Protein AF-A0A517P4K4-F1 (afdb_monomer_lite)

Sequence (372 aa):
MTAPHPNDDDDDDFPLPDRSADLPDDGEGEDDPFADAPPERNPFDLGEDELPPPPPPADPFGTPDPDAEPTDTYSLGEATVPPKWGVDLNEAPAERPAKRRPRPAAPAAKPVAPVVDDEDEDFGDAPPARTRSGGKAGPAKPKLRDWLEERCKKEAKMYALGAAVLAPVGLAAVGLTWLVLAIIVPADGVIEWLLAAIILAALFWVNKQAGDARTIRVHVEPGDRNIKPVTVDVPRGSGLTWLMYLTGSRDLPGILQFLGTVTLFGPRLCDLAYQMGRTAQELWTIDVDAIADPVKTLVRADGKVSFAAFFEAHNKLSPQGLVDRLGKIDGVLFLPTSQPPGLCVSNAMKDEFAAWRSKWQERRTAGDRLFD

Secondary structure (DSSP, 8-state):
--PPPPP-------PPP---------------TTTT-PPPPPTT---S--PPPPPPPP-TT----TT---PPP---PPP-PPPP----------PPPP-PPPPPPPPPPPPPPP----TT--SS--------S----PPPPPPHHHHHHHHHHHHHHHHHHHHHHHHHHHHHHHHHHHHHHHHHS---THHHHHHHHHHHHHHHHHHHHHHHTTEEEEEE--SSTTSPPEEEEEES--GGGGGGGTSPPTTS-HHHHHHHHHHHHHHHHHHHHHHHHHHHHHHHT--HHHHHHHHHHHHHSSSPEEHHHHHHHTTTS-HHHHHHHHTTSTTEEEETTSSS-EEEE-HHHHHHHHHHHHHHHHHHHHHHTT--

Foldseek 3Di:
DDDDDDDDDDPPDDDDDDPPDDDDDDDDDDDDPPPPDDDDPDPPCPDPPDDDPDDPPDDPDPDDDPPDDDDDDDPDPDDDDPDDPDDDDDDDDDDDDDDDDDDPDDPDDDPPPQPPPPVDPDPDDDDDDDDDDDDDPAPDDDALLVVLLVQLLVLLVVLLVLLVVLQVVLVVLLVVLLVVQLVPDPDDDPVSSVVSVVVSVVLLVVLVVVQVVQWDWFFDDAPDPPDDTDTATAGNDDDPCLVVLLQFDPPDDPVVSVVNSSNNVSSSSNVSSVVSNVLSVCSNVQPSVLQSVLVVSQLVPPDWDALNSSCVSNVVDDSRVNSVRLSSRHQWDWQRPDVRTTIHGHVVVNVSVVVVNVVVVVCSVVVVVVVD

pLDDT: mean 72.3, std 20.07, range [32.03, 97.5]

Structure (mmCIF, N/CA/C/O backbone):
data_AF-A0A517P4K4-F1
#
_entry.id   AF-A0A517P4K4-F1
#
loop_
_atom_site.group_PDB
_atom_site.id
_atom_site.type_symbol
_atom_site.label_atom_id
_atom_site.label_alt_id
_atom_site.label_comp_id
_atom_site.label_asym_id
_atom_site.label_entity_id
_atom_site.label_seq_id
_atom_site.pdbx_PDB_ins_code
_atom_site.Cartn_x
_atom_site.Cartn_y
_atom_site.Cartn_z
_atom_site.occupancy
_atom_site.B_iso_or_equiv
_atom_site.auth_seq_id
_atom_site.auth_comp_id
_atom_site.auth_asym_id
_atom_site.auth_atom_id
_atom_site.pdbx_PDB_model_num
ATOM 1 N N . MET A 1 1 ? -35.162 39.624 -36.982 1.00 42.84 1 MET A N 1
ATOM 2 C CA . MET A 1 1 ? -35.696 38.957 -35.779 1.00 42.84 1 MET A CA 1
ATOM 3 C C . MET A 1 1 ? -34.498 38.457 -35.004 1.00 42.84 1 MET A C 1
ATOM 5 O O . MET A 1 1 ? -33.977 37.393 -35.302 1.00 42.84 1 MET A O 1
ATOM 9 N N . THR A 1 2 ? -34.016 39.305 -34.106 1.00 38.66 2 THR A N 1
ATOM 10 C CA . THR A 1 2 ? -32.826 39.093 -33.282 1.00 38.66 2 THR A CA 1
ATOM 11 C C . THR A 1 2 ? -33.214 39.670 -31.929 1.00 38.66 2 THR A C 1
ATOM 13 O O . THR A 1 2 ? -33.610 40.833 -31.866 1.00 38.66 2 THR A O 1
ATOM 16 N N . ALA A 1 3 ? -33.264 38.823 -30.904 1.00 45.97 3 ALA A N 1
ATOM 17 C CA . ALA A 1 3 ? -33.707 39.207 -29.569 1.00 45.97 3 ALA A CA 1
ATOM 18 C C . ALA A 1 3 ? -32.572 39.923 -28.809 1.00 45.97 3 ALA A C 1
ATOM 20 O O . ALA A 1 3 ? -31.405 39.601 -29.045 1.00 45.97 3 ALA A O 1
ATOM 21 N N . PRO A 1 4 ? -32.897 40.895 -27.938 1.00 54.91 4 PRO A N 1
ATOM 22 C CA . PRO A 1 4 ? -31.914 41.712 -27.239 1.00 54.91 4 PRO A CA 1
ATOM 23 C C . PRO A 1 4 ? -31.327 41.012 -26.006 1.00 54.91 4 PRO A C 1
ATOM 25 O O . PRO A 1 4 ? -32.005 40.259 -25.309 1.00 54.91 4 PRO A O 1
ATOM 28 N N . HIS A 1 5 ? -30.056 41.321 -25.760 1.00 45.25 5 HIS A N 1
ATOM 29 C CA . HIS A 1 5 ? -29.297 41.045 -24.542 1.00 45.25 5 HIS A CA 1
ATOM 30 C C . HIS A 1 5 ? -29.763 41.971 -23.404 1.00 45.25 5 HIS A C 1
ATOM 32 O O . HIS A 1 5 ? -29.850 43.178 -23.642 1.00 45.25 5 HIS A O 1
ATOM 38 N N . PRO A 1 6 ? -29.999 41.463 -22.185 1.00 65.06 6 PRO A N 1
ATOM 39 C CA . PRO A 1 6 ? -30.017 42.287 -20.985 1.00 65.06 6 PRO A CA 1
ATOM 40 C C . PRO A 1 6 ? -28.605 42.370 -20.380 1.00 65.06 6 PRO A C 1
ATOM 42 O O . PRO A 1 6 ? -27.975 41.346 -20.108 1.00 65.06 6 PRO A O 1
ATOM 45 N N . ASN A 1 7 ? -28.124 43.603 -20.227 1.00 54.06 7 ASN A N 1
ATOM 46 C CA . ASN A 1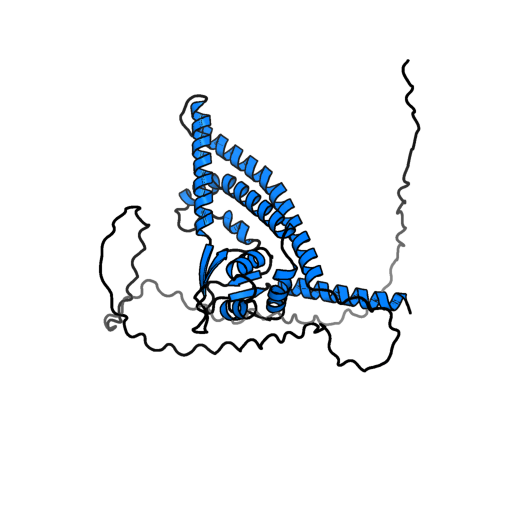 7 ? -27.207 44.000 -19.160 1.00 54.06 7 ASN A CA 1
ATOM 47 C C . ASN A 1 7 ? -28.055 44.281 -17.916 1.00 54.06 7 ASN A C 1
ATOM 49 O O . ASN A 1 7 ? -29.138 44.829 -18.087 1.00 54.06 7 ASN A O 1
ATOM 53 N N . ASP A 1 8 ? -27.540 43.921 -16.746 1.00 53.06 8 ASP A N 1
ATOM 54 C CA . ASP A 1 8 ? -27.708 44.556 -15.426 1.00 53.06 8 ASP A CA 1
ATOM 55 C C . ASP A 1 8 ? -26.673 43.806 -14.550 1.00 53.06 8 ASP A C 1
ATOM 57 O O . ASP A 1 8 ? -26.700 42.576 -14.487 1.00 53.06 8 ASP A O 1
ATOM 61 N N . ASP A 1 9 ? -25.514 44.394 -14.248 1.00 52.06 9 ASP A N 1
ATOM 62 C CA . ASP A 1 9 ? -25.263 45.325 -13.134 1.00 52.06 9 ASP A CA 1
ATOM 63 C C . ASP A 1 9 ? -25.609 44.687 -11.779 1.00 52.06 9 ASP A C 1
ATOM 65 O O . ASP A 1 9 ? -26.710 44.857 -11.276 1.00 52.06 9 ASP A O 1
ATOM 69 N N . ASP A 1 10 ? -24.641 43.969 -11.199 1.00 53.25 10 ASP A N 1
ATOM 70 C CA . ASP A 1 10 ? -24.568 43.702 -9.758 1.00 53.25 10 ASP A CA 1
ATOM 71 C C . ASP A 1 10 ? -23.098 43.839 -9.324 1.00 53.25 10 ASP A C 1
ATOM 73 O O . ASP A 1 10 ? -22.295 42.900 -9.341 1.00 53.25 10 ASP A O 1
ATOM 77 N N . ASP A 1 11 ? -22.754 45.088 -9.009 1.00 47.25 11 ASP A N 1
ATOM 78 C CA . ASP A 1 11 ? -21.581 45.508 -8.252 1.00 47.25 11 ASP A CA 1
ATOM 79 C C . ASP A 1 11 ? -21.771 45.121 -6.773 1.00 47.25 11 ASP A C 1
ATOM 81 O O . ASP A 1 11 ? -22.319 45.890 -5.984 1.00 47.25 11 ASP A O 1
ATOM 85 N N . ASP A 1 12 ? -21.298 43.940 -6.370 1.00 57.00 12 ASP A N 1
ATOM 86 C CA . ASP A 1 12 ? -21.127 43.599 -4.951 1.00 57.00 12 ASP A CA 1
ATOM 87 C C . ASP A 1 12 ? -19.697 43.938 -4.499 1.00 57.00 12 ASP A C 1
ATOM 89 O O . ASP A 1 12 ? -18.810 43.085 -4.368 1.00 57.00 12 ASP A O 1
ATOM 93 N N . ASP A 1 13 ? -19.489 45.232 -4.254 1.00 53.81 13 ASP A N 1
ATOM 94 C CA . ASP A 1 13 ? -18.400 45.770 -3.441 1.00 53.81 13 ASP A CA 1
ATOM 95 C C . ASP A 1 13 ? -18.534 45.237 -2.003 1.00 53.81 13 ASP A C 1
ATOM 97 O O . ASP A 1 13 ? -19.363 45.690 -1.211 1.00 53.81 13 ASP A O 1
ATOM 101 N N . PHE A 1 14 ? -17.693 44.271 -1.634 1.00 54.25 14 PHE A N 1
ATOM 102 C CA . PHE A 1 14 ? -17.507 43.875 -0.238 1.00 54.25 14 PHE A CA 1
ATOM 103 C C . PHE A 1 14 ? -16.564 44.870 0.459 1.00 54.25 14 PHE A C 1
ATOM 105 O O . PHE A 1 14 ? -15.369 44.884 0.149 1.00 54.25 14 PHE A O 1
ATOM 112 N N . PRO A 1 15 ? -17.024 45.660 1.448 1.00 55.59 15 PRO A N 1
ATOM 113 C CA . PRO A 1 15 ? -16.122 46.477 2.245 1.00 55.59 15 PRO A CA 1
ATOM 114 C C . PRO A 1 15 ? -15.264 45.578 3.147 1.00 55.59 15 PRO A C 1
ATOM 116 O O . PRO A 1 15 ? -15.764 44.876 4.030 1.00 55.59 15 PRO A O 1
ATOM 119 N N . LEU A 1 16 ? -13.949 45.613 2.930 1.00 60.69 16 LEU A N 1
ATOM 120 C CA . LEU A 1 16 ? -12.963 45.061 3.856 1.00 60.69 16 LEU A CA 1
ATOM 121 C C . LEU A 1 16 ? -13.011 45.861 5.171 1.00 60.69 16 LEU A C 1
ATOM 123 O O . LEU A 1 16 ? -12.911 47.088 5.126 1.00 60.69 16 LEU A O 1
ATOM 127 N N . PRO A 1 17 ? -13.136 45.215 6.344 1.00 53.12 17 PRO A N 1
ATOM 128 C CA . PRO A 1 17 ? -13.030 45.921 7.610 1.00 53.12 17 PRO A CA 1
ATOM 129 C C . PRO A 1 17 ? -11.587 46.384 7.840 1.00 53.12 17 PRO A C 1
ATOM 131 O O . PRO A 1 17 ? -10.660 45.580 7.968 1.00 53.12 17 PRO A O 1
ATOM 134 N N . ASP A 1 18 ? -11.448 47.703 7.913 1.00 46.91 18 ASP A N 1
ATOM 135 C CA . ASP A 1 18 ? -10.286 48.450 8.375 1.00 46.91 18 ASP A CA 1
ATOM 136 C C . ASP A 1 18 ? -9.924 48.002 9.804 1.00 46.91 18 ASP A C 1
ATOM 138 O O . ASP A 1 18 ? -10.626 48.289 10.775 1.00 46.91 18 ASP A O 1
ATOM 142 N N . ARG A 1 19 ? -8.861 47.200 9.930 1.00 46.66 19 ARG A N 1
ATOM 143 C CA . ARG A 1 19 ? -8.251 46.827 11.214 1.00 46.66 19 ARG A CA 1
ATOM 144 C C . ARG A 1 19 ? -7.061 47.740 11.482 1.00 46.66 19 ARG A C 1
ATOM 146 O O . ARG A 1 19 ? -5.913 47.308 11.475 1.00 46.66 19 ARG A O 1
ATOM 153 N N . SER A 1 20 ? -7.361 49.000 11.747 1.00 47.22 20 SER A N 1
ATOM 154 C CA . SER A 1 20 ? -6.497 49.919 12.478 1.00 47.22 20 SER A CA 1
ATOM 155 C C . SER A 1 20 ? -7.004 49.961 13.924 1.00 47.22 20 SER A C 1
ATOM 157 O O . SER A 1 20 ? -7.838 50.776 14.297 1.00 47.22 20 SER A O 1
ATOM 159 N N . ALA A 1 21 ? -6.566 48.985 14.725 1.00 50.28 21 ALA A N 1
ATOM 160 C CA . ALA A 1 21 ? -6.776 48.992 16.168 1.00 50.28 21 ALA A CA 1
ATOM 161 C C . ALA A 1 21 ? -5.500 49.506 16.831 1.00 50.28 21 ALA A C 1
ATOM 163 O O . ALA A 1 21 ? -4.450 48.862 16.763 1.00 50.28 21 ALA A O 1
ATOM 164 N N . ASP A 1 22 ? -5.642 50.686 17.423 1.00 49.75 22 ASP A N 1
ATOM 165 C CA . ASP A 1 22 ? -4.711 51.349 18.320 1.00 49.75 22 ASP A CA 1
ATOM 166 C C . ASP A 1 22 ? -4.119 50.372 19.345 1.00 49.75 22 ASP A C 1
ATOM 168 O O . ASP A 1 22 ? -4.840 49.750 20.130 1.00 49.75 22 ASP A O 1
ATOM 172 N N . LEU A 1 23 ? -2.791 50.257 19.348 1.00 58.22 23 LEU A N 1
ATOM 173 C CA . LEU A 1 23 ? -2.052 49.721 20.484 1.00 58.22 23 LEU A CA 1
ATOM 174 C C . LEU A 1 23 ? -1.869 50.864 21.491 1.00 58.22 23 LEU A C 1
ATOM 176 O O . LEU A 1 23 ? -1.281 51.884 21.121 1.00 58.22 23 LEU A O 1
ATOM 180 N N . PRO A 1 24 ? -2.364 50.737 22.734 1.00 56.56 24 PRO A N 1
ATOM 181 C CA . PRO A 1 24 ? -2.011 51.670 23.786 1.00 56.56 24 PRO A CA 1
ATOM 182 C C . PRO A 1 24 ? -0.538 51.490 24.162 1.00 56.56 24 PRO A C 1
ATOM 184 O O . PRO A 1 24 ? -0.084 50.390 24.455 1.00 56.56 24 PRO A O 1
ATOM 187 N N . ASP A 1 25 ? 0.159 52.617 24.117 1.00 56.94 25 ASP A N 1
ATOM 188 C CA . ASP A 1 25 ? 1.471 52.903 24.682 1.00 56.94 25 ASP A CA 1
ATOM 189 C C . ASP A 1 25 ? 1.391 52.798 26.216 1.00 56.94 25 ASP A C 1
ATOM 191 O O . ASP A 1 25 ? 0.869 53.695 26.886 1.00 56.94 25 ASP A O 1
ATOM 195 N N . ASP A 1 26 ? 1.817 51.665 26.773 1.00 54.19 26 ASP A N 1
ATOM 196 C CA . ASP A 1 26 ? 1.967 51.434 28.206 1.00 54.19 26 ASP A CA 1
ATOM 197 C C . ASP A 1 26 ? 3.422 51.659 28.632 1.00 54.19 26 ASP A C 1
ATOM 199 O O . ASP A 1 26 ? 4.288 50.786 28.591 1.00 54.19 26 ASP A O 1
ATOM 203 N N . GLY A 1 27 ? 3.674 52.902 29.039 1.00 47.47 27 GLY A N 1
ATOM 204 C CA . GLY A 1 27 ? 4.917 53.329 29.656 1.00 47.47 27 GLY A CA 1
ATOM 205 C C . GLY A 1 27 ? 5.223 52.644 30.995 1.00 47.47 27 GLY A C 1
ATOM 206 O O . GLY A 1 27 ? 4.334 52.295 31.765 1.00 47.47 27 GLY A O 1
ATOM 207 N N . GLU A 1 28 ? 6.531 52.509 31.214 1.00 51.28 28 GLU A N 1
ATOM 208 C CA . GLU A 1 28 ? 7.321 52.553 32.455 1.00 51.28 28 GLU A CA 1
ATOM 209 C C . GLU A 1 28 ? 6.652 52.272 33.821 1.00 51.28 28 GLU A C 1
ATOM 211 O O . GLU A 1 28 ? 5.743 52.968 34.267 1.00 51.28 28 GLU A O 1
ATOM 216 N N . GLY A 1 29 ? 7.263 51.337 34.560 1.00 41.47 29 GLY A N 1
ATOM 217 C CA . GLY A 1 29 ? 7.118 51.139 36.009 1.00 41.47 29 GLY A CA 1
ATOM 218 C C . GLY A 1 29 ? 7.561 49.722 36.384 1.00 41.47 29 GLY A C 1
ATOM 219 O O . GLY A 1 29 ? 6.837 48.770 36.128 1.00 41.47 29 GLY A O 1
ATOM 220 N N . GLU A 1 30 ? 8.843 49.510 36.678 1.00 47.12 30 GLU A N 1
ATOM 221 C CA . GLU A 1 30 ? 9.398 49.441 38.043 1.00 47.12 30 GLU A CA 1
ATOM 222 C C . GLU A 1 30 ? 9.053 48.140 38.799 1.00 47.12 30 GLU A C 1
ATOM 224 O O . GLU A 1 30 ? 7.900 47.753 38.952 1.00 47.12 30 GLU A O 1
ATOM 229 N N . ASP A 1 31 ? 10.129 47.531 39.304 1.00 50.03 31 ASP A N 1
ATOM 230 C CA . ASP A 1 31 ? 10.209 46.539 40.378 1.00 50.03 31 ASP A CA 1
ATOM 231 C C . ASP A 1 31 ? 9.727 45.112 40.084 1.00 50.03 31 ASP A C 1
ATOM 233 O O . ASP A 1 31 ? 8.592 44.724 40.349 1.00 50.03 31 ASP A O 1
ATOM 237 N N . ASP A 1 32 ? 10.678 44.289 39.632 1.00 49.38 32 ASP A N 1
ATOM 238 C CA . ASP A 1 32 ? 10.578 42.831 39.573 1.00 49.38 32 ASP A CA 1
ATOM 239 C C . ASP A 1 32 ? 11.192 42.221 40.862 1.00 49.38 32 ASP A C 1
ATOM 241 O O . ASP A 1 32 ? 12.418 42.112 40.979 1.00 49.38 32 ASP A O 1
ATOM 245 N N . PRO A 1 33 ? 10.392 41.854 41.887 1.00 55.78 33 PRO A N 1
ATOM 246 C CA . PRO A 1 33 ? 10.880 41.334 43.171 1.00 55.78 33 PRO A CA 1
ATOM 247 C C . PRO A 1 33 ? 11.347 39.864 43.129 1.00 55.78 33 PRO A C 1
ATOM 249 O O . PRO A 1 33 ? 11.470 39.232 44.179 1.00 55.78 33 PRO A O 1
ATOM 252 N N . PHE A 1 34 ? 11.614 39.297 41.948 1.00 50.62 34 PHE A N 1
ATOM 253 C CA . PHE A 1 34 ? 11.968 37.879 41.774 1.00 50.62 34 PHE A CA 1
ATOM 254 C C . PHE A 1 34 ? 13.405 37.616 41.292 1.00 50.62 34 PHE A C 1
ATOM 256 O O . PHE A 1 34 ? 13.747 36.479 40.967 1.00 50.62 34 PHE A O 1
ATOM 263 N N . ALA A 1 35 ? 14.281 38.623 41.318 1.00 50.12 35 ALA A N 1
ATOM 264 C CA . ALA A 1 35 ? 15.656 38.512 40.817 1.00 50.12 35 ALA A CA 1
ATOM 265 C C . ALA A 1 35 ? 16.624 37.624 41.643 1.00 50.12 35 ALA A C 1
ATOM 267 O O . ALA A 1 35 ? 17.765 37.455 41.227 1.00 50.12 35 ALA A O 1
ATOM 268 N N . ASP A 1 36 ? 16.197 37.016 42.759 1.00 52.31 36 ASP A N 1
ATOM 269 C CA . ASP A 1 36 ? 17.082 36.247 43.660 1.00 52.31 36 ASP A CA 1
ATOM 270 C C . ASP A 1 36 ? 16.800 34.731 43.728 1.00 52.31 36 ASP A C 1
ATOM 272 O O . ASP A 1 36 ? 17.304 34.040 44.618 1.00 52.31 36 ASP A O 1
ATOM 276 N N . ALA A 1 37 ? 16.032 34.156 42.797 1.00 53.66 37 ALA A N 1
ATOM 277 C CA . ALA A 1 37 ? 15.930 32.697 42.716 1.00 53.66 37 ALA A CA 1
ATOM 278 C C . ALA A 1 37 ? 17.217 32.109 42.089 1.00 53.66 37 ALA A C 1
ATOM 280 O O . ALA A 1 37 ? 17.500 32.382 40.919 1.00 53.66 37 ALA A O 1
ATOM 281 N N . PRO A 1 38 ? 18.018 31.301 42.819 1.00 59.09 38 PRO A N 1
ATOM 282 C CA . PRO A 1 38 ? 19.174 30.637 42.232 1.00 59.09 38 PRO A CA 1
ATOM 283 C C . PRO A 1 38 ? 18.703 29.700 41.110 1.00 59.09 38 PRO A C 1
ATOM 285 O O . PRO A 1 38 ? 17.674 29.039 41.272 1.00 59.09 38 PRO A O 1
ATOM 288 N N . PRO A 1 39 ? 19.430 29.620 39.982 1.00 56.34 39 PRO A N 1
ATOM 289 C CA . PRO A 1 39 ? 19.005 28.828 38.838 1.00 56.34 39 PRO A CA 1
ATOM 290 C C . PRO A 1 39 ? 18.823 27.366 39.251 1.00 56.34 39 PRO A C 1
ATOM 292 O O . PRO A 1 39 ? 19.752 26.728 39.757 1.00 56.34 39 PRO A O 1
ATOM 295 N N . GLU A 1 40 ? 17.613 26.842 39.044 1.00 50.09 40 GLU A N 1
ATOM 296 C CA . GLU A 1 40 ? 17.326 25.420 39.192 1.00 50.09 40 GLU A CA 1
ATOM 297 C C . GLU A 1 40 ? 18.289 24.634 38.297 1.00 50.09 40 GLU A C 1
ATOM 299 O O . GLU A 1 40 ? 18.317 24.786 37.074 1.00 50.09 40 GLU A O 1
ATOM 304 N N . ARG A 1 41 ? 19.124 23.807 38.935 1.00 50.56 41 ARG A N 1
ATOM 305 C CA . ARG A 1 41 ? 20.002 22.858 38.253 1.00 50.56 41 ARG A CA 1
ATOM 306 C C . ARG A 1 41 ? 19.163 21.997 37.318 1.00 50.56 41 ARG A C 1
ATOM 308 O O . ARG A 1 41 ? 18.266 21.287 37.766 1.00 50.56 41 ARG A O 1
ATOM 315 N N . ASN A 1 42 ? 19.507 22.038 36.037 1.00 57.28 42 ASN A N 1
ATOM 316 C CA . ASN A 1 42 ? 18.939 21.173 35.020 1.00 57.28 42 ASN A CA 1
ATOM 317 C C . ASN A 1 42 ? 19.137 19.698 35.441 1.00 57.28 42 ASN A C 1
ATOM 319 O O . ASN A 1 42 ? 20.283 19.264 35.574 1.00 57.28 42 ASN A O 1
ATOM 323 N N . PRO A 1 43 ? 18.068 18.906 35.650 1.00 53.50 43 PRO A N 1
ATOM 324 C CA . PRO A 1 43 ? 18.179 17.509 36.082 1.00 53.50 43 PRO A CA 1
ATOM 325 C C . PRO A 1 43 ? 18.794 16.579 35.020 1.00 53.50 43 PRO A C 1
ATOM 327 O O . PRO A 1 43 ? 18.958 15.388 35.276 1.00 53.50 43 PRO A O 1
ATOM 330 N N . PHE A 1 44 ? 19.145 17.111 33.844 1.00 51.91 44 PHE A N 1
ATOM 331 C CA . PHE A 1 44 ? 19.817 16.396 32.757 1.00 51.91 44 PHE A CA 1
ATOM 332 C C . PHE A 1 44 ? 21.281 16.802 32.554 1.00 51.91 44 PHE A C 1
ATOM 334 O O . PHE A 1 44 ? 21.922 16.287 31.641 1.00 51.91 44 PHE A O 1
ATOM 341 N N . ASP A 1 45 ? 21.825 17.679 33.401 1.00 54.19 45 ASP A N 1
ATOM 342 C CA . ASP A 1 45 ? 23.256 17.994 33.421 1.00 54.19 45 ASP A CA 1
ATOM 343 C C . ASP A 1 45 ? 24.005 16.911 34.220 1.00 54.19 45 ASP A C 1
ATOM 345 O O . ASP A 1 45 ? 24.409 17.084 35.373 1.00 54.19 45 ASP A O 1
ATOM 349 N N . LEU A 1 46 ? 24.075 15.715 33.628 1.00 54.91 46 LEU A N 1
ATOM 350 C CA . LEU A 1 46 ? 24.981 14.658 34.061 1.00 54.91 46 LEU A CA 1
ATOM 351 C C . LEU A 1 46 ? 26.380 15.086 33.625 1.00 54.91 46 LEU A C 1
ATOM 353 O O . LEU A 1 46 ? 26.695 15.032 32.439 1.00 54.91 46 LEU A O 1
ATOM 357 N N . GLY A 1 47 ? 27.174 15.547 34.594 1.00 44.47 47 GLY A N 1
ATOM 358 C CA . GLY A 1 47 ? 28.548 15.983 34.383 1.00 44.47 47 GLY A CA 1
ATOM 359 C C . GLY A 1 47 ? 29.330 15.002 33.512 1.00 44.47 47 GLY A C 1
ATOM 360 O O . GLY A 1 47 ? 29.260 13.790 33.703 1.00 44.47 47 GLY A O 1
ATOM 361 N N . GLU A 1 48 ? 30.080 15.552 32.562 1.00 50.03 48 GLU A N 1
ATOM 362 C CA . GLU A 1 48 ? 30.929 14.841 31.597 1.00 50.03 48 GLU A CA 1
ATOM 363 C C . GLU A 1 48 ? 32.143 14.133 32.237 1.00 50.03 48 GLU A C 1
ATOM 365 O O . GLU A 1 48 ? 33.082 13.749 31.540 1.00 50.03 48 GLU A O 1
ATOM 370 N N . ASP A 1 49 ? 32.128 13.916 33.551 1.00 56.97 49 ASP A N 1
ATOM 371 C CA . ASP A 1 49 ? 33.179 13.215 34.271 1.00 56.97 49 ASP A CA 1
ATOM 372 C C . ASP A 1 49 ? 32.786 11.744 34.489 1.00 56.97 49 ASP A C 1
ATOM 374 O O . ASP A 1 49 ? 31.767 11.425 35.097 1.00 56.97 49 ASP A O 1
ATOM 378 N N . GLU A 1 50 ? 33.657 10.858 33.998 1.00 52.78 50 GLU A N 1
ATOM 379 C CA . GLU A 1 50 ? 33.667 9.395 34.169 1.00 52.78 50 GLU A CA 1
ATOM 380 C C . GLU A 1 50 ? 32.789 8.551 33.226 1.00 52.78 50 GLU A C 1
ATOM 382 O O . GLU A 1 50 ? 32.126 7.596 33.636 1.00 52.78 50 GLU A O 1
ATOM 387 N N . LEU A 1 51 ? 32.908 8.766 31.910 1.00 57.50 51 LEU A N 1
ATOM 388 C CA . LEU A 1 51 ? 32.820 7.618 31.000 1.00 57.50 51 LEU A CA 1
ATOM 389 C C . LEU A 1 51 ? 34.140 6.827 31.078 1.00 57.50 51 LEU A C 1
ATOM 391 O O . LEU A 1 51 ? 35.204 7.408 30.841 1.00 57.50 51 LEU A O 1
ATOM 395 N N . PRO A 1 52 ? 34.116 5.517 31.399 1.00 68.94 52 PRO A N 1
ATOM 396 C CA . PRO A 1 52 ? 35.317 4.696 31.332 1.00 68.94 52 PRO A CA 1
ATOM 397 C C . PRO A 1 52 ? 35.878 4.739 29.903 1.00 68.94 52 PRO A C 1
ATOM 399 O O . PRO A 1 52 ? 35.094 4.744 28.945 1.00 68.94 52 PRO A O 1
ATOM 402 N N . PRO A 1 53 ? 37.213 4.779 29.730 1.00 72.50 53 PRO A N 1
ATOM 403 C CA . PRO A 1 53 ? 37.807 4.820 28.404 1.00 72.50 53 PRO A CA 1
ATOM 404 C C . PRO A 1 53 ? 37.298 3.633 27.574 1.00 72.50 53 PRO A C 1
ATOM 406 O O . PRO A 1 53 ? 37.141 2.531 28.116 1.00 72.50 53 PRO A O 1
ATOM 409 N N . PRO A 1 54 ? 37.026 3.835 26.272 1.00 70.31 54 PRO A N 1
ATOM 410 C CA . PRO A 1 54 ? 36.621 2.744 25.403 1.00 70.31 54 PRO A CA 1
ATOM 411 C C . PRO A 1 54 ? 37.675 1.627 25.468 1.00 70.31 54 PRO A C 1
ATOM 413 O O . PRO A 1 54 ? 38.873 1.923 25.555 1.00 70.31 54 PRO A O 1
ATOM 416 N N . PRO A 1 55 ? 37.258 0.348 25.443 1.00 71.75 55 PRO A N 1
ATOM 417 C CA . PRO A 1 55 ? 38.202 -0.758 25.420 1.00 71.75 55 PRO A CA 1
ATOM 418 C C . PRO A 1 55 ? 39.162 -0.589 24.233 1.00 71.75 55 PRO A C 1
ATOM 420 O O . PRO A 1 55 ? 38.740 -0.106 23.174 1.00 71.75 55 PRO A O 1
ATOM 423 N N . PRO A 1 56 ? 40.446 -0.957 24.391 1.00 76.06 56 PRO A N 1
ATOM 424 C CA . PRO A 1 56 ? 41.413 -0.841 23.311 1.00 76.06 56 PRO A CA 1
ATOM 425 C C . PRO A 1 56 ? 40.907 -1.604 22.077 1.00 76.06 56 PRO A C 1
ATOM 427 O O . PRO A 1 56 ? 40.290 -2.665 22.226 1.00 76.06 56 PRO A O 1
ATOM 430 N N . PRO A 1 57 ? 41.139 -1.076 20.861 1.00 65.25 57 PRO A N 1
ATOM 431 C CA . PRO A 1 57 ? 40.758 -1.764 19.636 1.00 65.25 57 PRO A CA 1
ATOM 432 C C . PRO A 1 57 ? 41.390 -3.157 19.632 1.00 65.25 57 PRO A C 1
ATOM 434 O O . PRO A 1 57 ? 42.589 -3.297 19.870 1.00 65.25 57 PRO A O 1
ATOM 437 N N . ALA A 1 58 ? 40.565 -4.180 19.397 1.00 60.12 58 ALA A N 1
ATOM 438 C CA . ALA A 1 58 ? 41.036 -5.550 19.263 1.00 60.12 58 ALA A CA 1
ATOM 439 C C . ALA A 1 58 ? 42.098 -5.593 18.160 1.00 60.12 58 ALA A C 1
ATOM 441 O O . ALA A 1 58 ? 41.829 -5.185 17.029 1.00 60.12 58 ALA A O 1
ATOM 442 N N . ASP A 1 59 ? 43.300 -6.037 18.520 1.00 61.03 59 ASP A N 1
ATOM 443 C CA . ASP A 1 59 ? 44.436 -6.136 17.616 1.00 61.03 59 ASP A CA 1
ATOM 444 C C . ASP A 1 59 ? 44.079 -7.092 16.459 1.00 61.03 59 ASP A C 1
ATOM 446 O O . ASP A 1 59 ? 43.862 -8.284 16.701 1.00 61.03 59 ASP A O 1
ATOM 450 N N . PRO A 1 60 ? 43.977 -6.611 15.204 1.00 58.94 60 PRO A N 1
ATOM 451 C CA . PRO A 1 60 ? 43.635 -7.463 14.069 1.00 58.94 60 PRO A CA 1
ATOM 452 C C . PRO A 1 60 ? 44.765 -8.438 13.695 1.00 58.94 60 PRO A C 1
ATOM 454 O O . PRO A 1 60 ? 44.588 -9.238 12.776 1.00 58.94 60 PRO A O 1
ATOM 457 N N . PHE A 1 61 ? 45.906 -8.395 14.396 1.00 58.34 61 PHE A N 1
ATOM 458 C CA . PHE A 1 61 ? 47.075 -9.236 14.142 1.00 58.34 61 PHE A CA 1
ATOM 459 C C . PHE A 1 61 ? 47.530 -10.048 15.360 1.00 58.34 61 PHE A C 1
ATOM 461 O O . PHE A 1 61 ? 48.710 -10.388 15.465 1.00 58.34 61 PHE A O 1
ATOM 468 N N . GLY A 1 62 ? 46.604 -10.418 16.251 1.00 48.69 62 GLY A N 1
ATOM 469 C CA . GLY A 1 62 ? 46.880 -11.400 17.300 1.00 48.69 62 GLY A CA 1
ATOM 470 C C . GLY A 1 62 ? 47.481 -12.679 16.708 1.00 48.69 62 GLY A C 1
ATOM 471 O O . GLY A 1 62 ? 46.816 -13.414 15.976 1.00 48.69 62 GLY A O 1
ATOM 472 N N . THR A 1 63 ? 48.758 -12.926 16.998 1.00 57.78 63 THR A N 1
ATOM 473 C CA . THR A 1 63 ? 49.456 -14.161 16.633 1.00 57.78 63 THR A CA 1
ATOM 474 C C . THR A 1 63 ? 48.715 -15.354 17.240 1.00 57.78 63 THR A C 1
ATOM 476 O O . THR A 1 63 ? 48.441 -15.319 18.442 1.00 57.78 63 THR A O 1
ATOM 479 N N . PRO A 1 64 ? 48.383 -16.389 16.449 1.00 49.69 64 PRO A N 1
ATOM 480 C CA . PRO A 1 64 ? 47.625 -17.530 16.938 1.00 49.69 64 PRO A CA 1
ATOM 481 C C . PRO A 1 64 ? 48.400 -18.271 18.028 1.00 49.69 64 PRO A C 1
ATOM 483 O O . PRO A 1 64 ? 49.574 -18.597 17.856 1.00 49.69 64 PRO A O 1
ATOM 486 N N . ASP A 1 65 ? 47.708 -18.511 19.139 1.00 60.84 65 ASP A N 1
ATOM 487 C CA . ASP A 1 65 ? 48.149 -19.331 20.261 1.00 60.84 65 ASP A CA 1
ATOM 488 C C . ASP A 1 65 ? 48.365 -20.777 19.764 1.00 60.84 65 ASP A C 1
ATOM 490 O O . ASP A 1 65 ? 47.409 -21.396 19.282 1.00 60.84 65 ASP A O 1
ATOM 494 N N . PRO A 1 66 ? 49.602 -21.310 19.780 1.00 56.72 66 PRO A N 1
ATOM 495 C CA . PRO A 1 66 ? 49.919 -22.598 19.164 1.00 56.72 66 PRO A CA 1
ATOM 496 C C . PRO A 1 66 ? 49.342 -23.816 19.906 1.00 56.72 66 PRO A C 1
ATOM 498 O O . PRO A 1 66 ? 49.436 -24.921 19.373 1.00 56.72 66 PRO A O 1
ATOM 501 N N . ASP A 1 67 ? 48.708 -23.626 21.069 1.00 54.62 67 ASP A N 1
ATOM 502 C CA . ASP A 1 67 ? 48.217 -24.717 21.923 1.00 54.62 67 ASP A CA 1
ATOM 503 C C . ASP A 1 67 ? 46.678 -24.769 22.074 1.00 54.62 67 ASP A C 1
ATOM 505 O O . ASP A 1 67 ? 46.153 -25.515 22.903 1.00 54.62 67 ASP A O 1
ATOM 509 N N . ALA A 1 68 ? 45.919 -24.019 21.265 1.00 48.72 68 ALA A N 1
ATOM 510 C CA . ALA A 1 68 ? 44.456 -24.085 21.288 1.00 48.72 68 ALA A CA 1
ATOM 511 C C . ALA A 1 68 ? 43.929 -25.350 20.577 1.00 48.72 68 ALA A C 1
ATOM 513 O O . ALA A 1 68 ? 44.064 -25.510 19.362 1.00 48.72 68 ALA A O 1
ATOM 514 N N . GLU A 1 69 ? 43.299 -26.246 21.344 1.00 49.84 69 GLU A N 1
ATOM 515 C CA . GLU A 1 69 ? 42.615 -27.441 20.836 1.00 49.84 69 GLU A CA 1
ATOM 516 C C . GLU A 1 69 ? 41.591 -27.087 19.734 1.00 49.84 69 GLU A C 1
ATOM 518 O O . GLU A 1 69 ? 40.870 -26.087 19.849 1.00 49.84 69 GLU A O 1
ATOM 523 N N . PRO A 1 70 ? 41.489 -27.898 18.661 1.00 40.22 70 PRO A N 1
ATOM 524 C CA . PRO A 1 70 ? 40.631 -27.604 17.521 1.00 40.22 70 PRO A CA 1
ATOM 525 C C . PRO A 1 70 ? 39.162 -27.682 17.939 1.00 40.22 70 PRO A C 1
ATOM 527 O O . PRO A 1 70 ? 38.591 -28.761 18.081 1.00 40.22 70 PRO A O 1
ATOM 530 N N . THR A 1 71 ? 38.542 -26.521 18.131 1.00 41.97 71 THR A N 1
ATOM 531 C CA . THR A 1 71 ? 37.092 -26.412 18.274 1.00 41.97 71 THR A CA 1
ATOM 532 C C . THR A 1 71 ? 36.437 -26.436 16.898 1.00 41.97 71 THR A C 1
ATOM 534 O O . THR A 1 71 ? 36.947 -25.881 15.923 1.00 41.97 71 THR A O 1
ATOM 537 N N . ASP A 1 72 ? 35.321 -27.157 16.836 1.00 35.31 72 ASP A N 1
ATOM 538 C CA . ASP A 1 72 ? 34.593 -27.520 15.631 1.00 35.31 72 ASP A CA 1
ATOM 539 C C . ASP A 1 72 ? 34.385 -26.355 14.658 1.00 35.31 72 ASP A C 1
ATOM 541 O O . ASP A 1 72 ? 33.884 -25.274 14.980 1.00 35.31 72 ASP A O 1
ATOM 545 N N . THR A 1 73 ? 34.763 -26.630 13.418 1.00 34.31 73 THR A N 1
ATOM 546 C CA . THR A 1 73 ? 34.665 -25.745 12.269 1.00 34.31 73 THR A CA 1
ATOM 547 C C . THR A 1 73 ? 33.196 -25.442 11.977 1.00 34.31 73 THR A C 1
ATOM 549 O O . THR A 1 73 ? 32.409 -26.324 11.627 1.00 34.31 73 THR A O 1
ATOM 552 N N . TYR A 1 74 ? 32.823 -24.167 12.071 1.00 34.97 74 TYR A N 1
ATOM 553 C CA . TYR A 1 74 ? 31.583 -23.663 11.495 1.00 34.97 74 TYR A CA 1
ATOM 554 C C . TYR A 1 74 ? 31.635 -23.851 9.975 1.00 34.97 74 TYR A C 1
ATOM 556 O O . TYR A 1 74 ? 32.394 -23.184 9.275 1.00 34.97 74 TYR A O 1
ATOM 564 N N . SER A 1 75 ? 30.812 -24.765 9.463 1.00 33.16 75 SER A N 1
ATOM 565 C CA . SER A 1 75 ? 30.512 -24.853 8.036 1.00 33.16 75 SER A CA 1
ATOM 566 C C . SER A 1 75 ? 29.716 -23.611 7.632 1.00 33.16 75 SER A C 1
ATOM 568 O O . SER A 1 75 ? 28.532 -23.493 7.953 1.00 33.16 75 SER A O 1
ATOM 570 N N . LEU A 1 76 ? 30.373 -22.666 6.953 1.00 35.81 76 LEU A N 1
ATOM 571 C CA . LEU A 1 76 ? 29.689 -21.642 6.170 1.00 35.81 76 LEU A CA 1
ATOM 572 C C . LEU A 1 76 ? 28.855 -22.359 5.105 1.00 35.81 76 LEU A C 1
ATOM 574 O O . LEU A 1 76 ? 29.400 -23.025 4.227 1.00 35.81 76 LEU A O 1
ATOM 578 N N . GLY A 1 77 ? 27.534 -22.228 5.215 1.00 33.19 77 GLY A N 1
ATOM 579 C CA . GLY A 1 77 ? 26.603 -22.657 4.183 1.00 33.19 77 GLY A CA 1
ATOM 580 C C . GLY A 1 77 ? 26.957 -22.001 2.852 1.00 33.19 77 GLY A C 1
ATOM 581 O O . GLY A 1 77 ? 27.193 -20.794 2.784 1.00 33.19 77 GLY A O 1
ATOM 582 N N . GLU A 1 78 ? 27.020 -22.834 1.820 1.00 34.72 78 GLU A N 1
ATOM 583 C CA . GLU A 1 78 ? 27.276 -22.457 0.440 1.00 34.72 78 GLU A CA 1
ATOM 584 C C . GLU A 1 78 ? 26.382 -21.297 -0.004 1.00 34.72 78 GLU A C 1
ATOM 586 O O . GLU A 1 78 ? 25.169 -21.273 0.219 1.00 34.72 78 GLU A O 1
ATOM 591 N N . ALA A 1 79 ? 27.018 -20.333 -0.666 1.00 34.81 79 ALA A N 1
ATOM 592 C CA . ALA A 1 79 ? 26.358 -19.257 -1.373 1.00 34.81 79 ALA A CA 1
ATOM 593 C C . ALA A 1 79 ? 25.388 -19.838 -2.412 1.00 34.81 79 ALA A C 1
ATOM 595 O O . ALA A 1 79 ? 25.775 -20.573 -3.322 1.00 34.81 79 ALA A O 1
ATOM 596 N N . THR A 1 80 ? 24.116 -19.478 -2.279 1.00 35.34 80 THR A N 1
ATOM 597 C CA . THR A 1 80 ? 23.059 -19.751 -3.245 1.00 35.34 80 THR A CA 1
ATOM 598 C C . THR A 1 80 ? 23.414 -19.140 -4.600 1.00 35.34 80 THR A C 1
ATOM 600 O O . THR A 1 80 ? 23.368 -17.929 -4.807 1.00 35.34 80 THR A O 1
ATOM 603 N N . VAL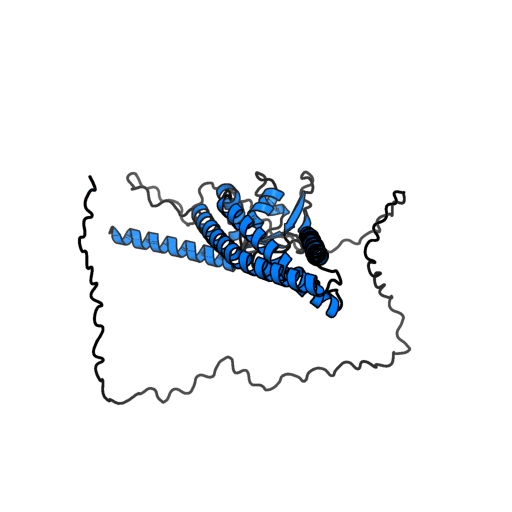 A 1 81 ? 23.757 -20.014 -5.542 1.00 37.56 81 VAL A N 1
ATOM 604 C CA . VAL A 1 81 ? 23.830 -19.729 -6.977 1.00 37.56 81 VAL A CA 1
ATOM 605 C C . VAL A 1 81 ? 22.424 -19.329 -7.465 1.00 37.56 81 VAL A C 1
ATOM 607 O O . VAL A 1 81 ? 21.452 -19.996 -7.097 1.00 37.56 81 VAL A O 1
ATOM 610 N N . PRO A 1 82 ? 22.259 -18.269 -8.280 1.00 36.34 82 PRO A N 1
ATOM 611 C CA . PRO A 1 82 ? 20.950 -17.910 -8.825 1.00 36.34 82 PRO A CA 1
ATOM 612 C C . PRO A 1 82 ? 20.413 -19.024 -9.744 1.00 36.34 82 PRO A C 1
ATOM 614 O O . PRO A 1 82 ? 21.198 -19.686 -10.432 1.00 36.34 82 PRO A O 1
ATOM 617 N N . PRO A 1 83 ? 19.086 -19.246 -9.796 1.00 40.94 83 PRO A N 1
ATOM 618 C CA . PRO A 1 83 ? 18.518 -20.374 -10.520 1.00 40.94 83 PRO A CA 1
ATOM 619 C C . PRO A 1 83 ? 18.737 -20.226 -12.030 1.00 40.94 83 PRO A C 1
ATOM 621 O O . PRO A 1 83 ? 18.218 -19.312 -12.675 1.00 40.94 83 PRO A O 1
ATOM 624 N N . LYS A 1 84 ? 19.488 -21.176 -12.600 1.00 33.53 84 LYS A N 1
ATOM 625 C CA . LYS A 1 84 ? 19.449 -21.477 -14.031 1.00 33.53 84 LYS A CA 1
ATOM 626 C C . LYS A 1 84 ? 18.064 -22.028 -14.354 1.00 33.53 84 LYS A C 1
ATOM 628 O O . LYS A 1 84 ? 17.651 -23.051 -13.819 1.00 33.53 84 LYS A O 1
ATOM 633 N N . TRP A 1 85 ? 17.362 -21.344 -15.247 1.00 41.84 85 TRP A N 1
ATOM 634 C CA . TRP A 1 85 ? 16.171 -21.866 -15.899 1.00 41.84 85 TRP A CA 1
ATOM 635 C C . TRP A 1 85 ? 16.588 -23.039 -16.788 1.00 41.84 85 TRP A C 1
ATOM 637 O O . TRP A 1 85 ? 17.277 -22.848 -17.787 1.00 41.84 85 TRP A O 1
ATOM 647 N N . GLY A 1 86 ? 16.210 -24.250 -16.397 1.00 32.03 86 GLY A N 1
ATOM 648 C CA . GLY A 1 86 ? 16.500 -25.468 -17.141 1.00 32.03 86 GLY A CA 1
ATOM 649 C C . GLY A 1 86 ? 15.803 -26.649 -16.488 1.00 32.03 86 GLY A C 1
ATOM 650 O O . GLY A 1 86 ? 16.136 -27.032 -15.375 1.00 32.03 86 GLY A O 1
ATOM 651 N N . VAL A 1 87 ? 14.788 -27.151 -17.177 1.00 39.53 87 VAL A N 1
ATOM 652 C CA . VAL A 1 87 ? 14.029 -28.363 -16.870 1.00 39.53 87 VAL A CA 1
ATOM 653 C C . VAL A 1 87 ? 14.977 -29.550 -16.689 1.00 39.53 87 VAL A C 1
ATOM 655 O O . VAL A 1 87 ? 15.791 -29.783 -17.571 1.00 39.53 87 VAL A O 1
ATOM 658 N N . ASP A 1 88 ? 14.808 -30.314 -15.607 1.00 33.41 88 ASP A N 1
ATOM 659 C CA . ASP A 1 88 ? 14.865 -31.778 -15.658 1.00 33.41 88 ASP A CA 1
ATOM 660 C C . ASP A 1 88 ? 14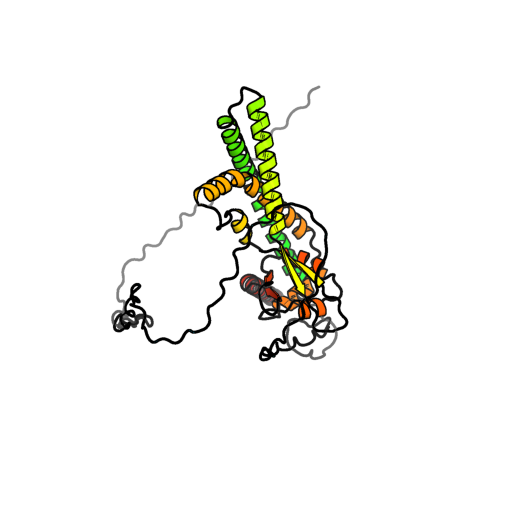.097 -32.400 -14.479 1.00 33.41 88 ASP A C 1
ATOM 662 O O . ASP A 1 88 ? 14.357 -32.146 -13.303 1.00 33.41 88 ASP A O 1
ATOM 666 N N . LEU A 1 89 ? 13.096 -33.203 -14.841 1.00 45.84 89 LEU A N 1
ATOM 667 C CA . LEU A 1 89 ? 12.404 -34.165 -13.992 1.00 45.84 89 LEU A CA 1
ATOM 668 C C . LEU A 1 89 ? 13.298 -35.406 -13.885 1.00 45.84 89 LEU A C 1
ATOM 670 O O . LEU A 1 89 ? 13.509 -36.049 -14.908 1.00 45.84 89 LEU A O 1
ATOM 674 N N . ASN A 1 90 ? 13.781 -35.764 -12.691 1.00 35.28 90 ASN A N 1
ATOM 675 C CA . ASN A 1 90 ? 13.856 -37.163 -12.241 1.00 35.28 90 ASN A CA 1
ATOM 676 C C . ASN A 1 90 ? 14.396 -37.314 -10.806 1.00 35.28 90 ASN A C 1
ATOM 678 O O . ASN A 1 90 ? 15.438 -36.784 -10.447 1.00 35.28 90 ASN A O 1
ATOM 682 N N . GLU A 1 91 ? 13.607 -38.063 -10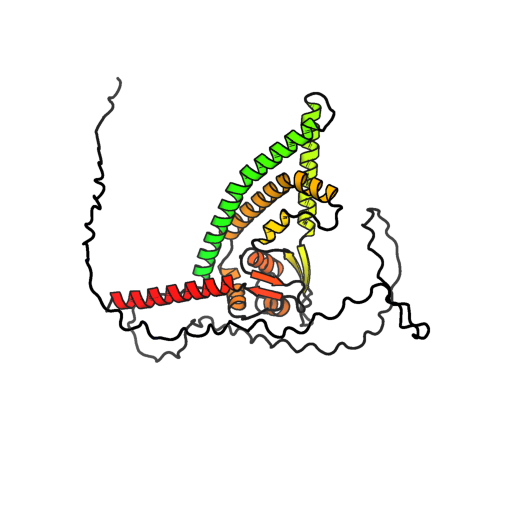.038 1.00 39.59 91 GLU A N 1
ATOM 683 C CA . GLU A 1 91 ? 13.886 -38.966 -8.914 1.00 39.59 91 GLU A CA 1
ATOM 684 C C . GLU A 1 91 ? 15.123 -38.819 -7.995 1.00 39.59 91 GLU A C 1
ATOM 686 O O . GLU A 1 91 ? 16.272 -38.874 -8.420 1.00 39.59 91 GLU A O 1
ATOM 691 N N . ALA A 1 92 ? 14.780 -38.930 -6.696 1.00 38.50 92 ALA A N 1
ATOM 692 C CA . ALA A 1 92 ? 15.484 -39.573 -5.568 1.00 38.50 92 ALA A CA 1
ATOM 693 C C . ALA A 1 92 ? 16.212 -38.656 -4.556 1.00 38.50 92 ALA A C 1
ATOM 695 O O . ALA A 1 92 ? 16.673 -37.580 -4.919 1.00 38.50 92 ALA A O 1
ATOM 696 N N . PRO A 1 93 ? 16.439 -39.107 -3.297 1.00 44.84 93 PRO A N 1
ATOM 697 C CA . PRO A 1 93 ? 15.686 -40.051 -2.457 1.00 44.84 93 PRO A CA 1
ATOM 698 C C . PRO A 1 93 ? 15.324 -39.469 -1.066 1.00 44.84 93 PRO A C 1
ATOM 700 O O . PRO A 1 93 ? 15.809 -38.430 -0.634 1.00 44.84 93 PRO A O 1
ATOM 703 N N . ALA A 1 94 ? 14.460 -40.184 -0.339 1.00 49.97 94 ALA A N 1
ATOM 704 C CA . ALA A 1 94 ? 14.012 -39.850 1.011 1.00 49.97 94 ALA A CA 1
ATOM 705 C C . ALA A 1 94 ? 15.154 -39.871 2.051 1.00 49.97 94 ALA A C 1
ATOM 707 O O . ALA A 1 94 ? 15.620 -40.939 2.458 1.00 49.97 94 ALA A O 1
ATOM 708 N N . GLU A 1 95 ? 15.548 -38.694 2.539 1.00 41.09 95 GLU A N 1
ATOM 709 C CA . GLU A 1 95 ? 16.420 -38.554 3.706 1.00 41.09 95 GLU A CA 1
ATOM 710 C C . GLU A 1 95 ? 15.635 -38.668 5.021 1.00 41.09 95 GLU A C 1
ATOM 712 O O . GLU A 1 95 ? 14.565 -38.090 5.221 1.00 41.09 95 GLU A O 1
ATOM 717 N N . ARG A 1 96 ? 16.189 -39.463 5.941 1.00 42.66 96 ARG A N 1
ATOM 718 C CA . ARG A 1 96 ? 15.657 -39.717 7.284 1.00 42.66 96 ARG A CA 1
ATOM 719 C C . ARG A 1 96 ? 15.779 -38.458 8.156 1.00 42.66 96 ARG A C 1
ATOM 721 O O . ARG A 1 96 ? 16.869 -37.895 8.227 1.00 42.66 96 ARG A O 1
ATOM 728 N N . PRO A 1 97 ? 14.748 -38.064 8.924 1.00 47.97 97 PRO A N 1
ATOM 729 C CA . PRO A 1 97 ? 14.875 -36.942 9.843 1.00 47.97 97 PRO A CA 1
ATOM 730 C C . PRO A 1 97 ? 15.762 -37.312 11.040 1.00 47.97 97 PRO A C 1
ATOM 732 O O . PRO A 1 97 ? 15.457 -38.215 11.825 1.00 47.97 97 PRO A O 1
ATOM 735 N N . ALA A 1 98 ? 16.862 -36.575 11.192 1.00 46.59 98 ALA A N 1
ATOM 736 C CA . ALA A 1 98 ? 17.690 -36.583 12.388 1.00 46.59 98 ALA A CA 1
ATOM 737 C C . ALA A 1 98 ? 16.862 -36.168 13.620 1.00 46.59 98 ALA A C 1
ATOM 739 O O . ALA A 1 98 ? 16.091 -35.205 13.585 1.00 46.59 98 ALA A O 1
ATOM 740 N N . LYS A 1 99 ? 17.035 -36.900 14.730 1.00 45.62 99 LYS A N 1
ATOM 741 C CA . LYS A 1 99 ? 16.419 -36.626 16.038 1.00 45.62 99 LYS A CA 1
ATOM 742 C C . LYS A 1 99 ? 16.783 -35.213 16.518 1.00 45.62 99 LYS A C 1
ATOM 744 O O . LYS A 1 99 ? 17.837 -35.009 17.119 1.00 45.62 99 LYS A O 1
ATOM 749 N N . ARG A 1 100 ? 15.893 -34.240 16.298 1.00 47.00 100 ARG A N 1
ATOM 750 C CA . ARG A 1 100 ? 15.956 -32.926 16.953 1.00 47.00 100 ARG A CA 1
ATOM 751 C C . ARG A 1 100 ? 15.730 -33.101 18.454 1.00 47.00 100 ARG A C 1
ATOM 753 O O . ARG A 1 100 ? 14.734 -33.688 18.875 1.00 47.00 100 ARG A O 1
ATOM 760 N N . ARG A 1 101 ? 16.660 -32.583 19.261 1.00 53.44 101 ARG A N 1
ATOM 761 C CA . ARG A 1 101 ? 16.478 -32.432 20.710 1.00 53.44 101 ARG A CA 1
ATOM 762 C C . ARG A 1 101 ? 15.273 -31.515 20.987 1.00 53.44 101 ARG A C 1
ATOM 764 O O . ARG A 1 101 ? 15.077 -30.551 20.242 1.00 53.44 101 ARG A O 1
ATOM 771 N N . PRO A 1 102 ? 14.480 -31.787 22.037 1.00 52.03 102 PRO A N 1
ATOM 772 C CA . PRO A 1 102 ? 13.354 -30.942 22.412 1.00 52.03 102 PRO A CA 1
ATOM 773 C C . PRO A 1 102 ? 13.855 -29.544 22.793 1.00 52.03 102 PRO A C 1
ATOM 775 O O . PRO A 1 102 ? 14.675 -29.383 23.696 1.00 52.03 102 PRO A O 1
ATOM 778 N N . ARG A 1 103 ? 13.379 -28.535 22.059 1.00 52.25 103 ARG A N 1
ATOM 779 C CA . ARG A 1 103 ? 13.590 -27.117 22.364 1.00 52.25 103 ARG A CA 1
ATOM 780 C C . ARG A 1 103 ? 12.826 -26.801 23.663 1.00 52.25 103 ARG A C 1
ATOM 782 O O . ARG A 1 103 ? 11.696 -27.276 23.792 1.00 52.25 103 ARG A O 1
ATOM 789 N N . PRO A 1 104 ? 13.395 -26.039 24.616 1.00 53.44 104 PRO A N 1
ATOM 790 C CA . PRO A 1 104 ? 12.658 -25.607 25.800 1.00 53.44 104 PRO A CA 1
ATOM 791 C C . PRO A 1 104 ? 11.391 -24.866 25.364 1.00 53.44 104 PRO A C 1
ATOM 793 O O . PRO A 1 104 ? 11.435 -24.034 24.454 1.00 53.44 104 PRO A O 1
ATOM 796 N N . ALA A 1 105 ? 10.261 -25.243 25.965 1.00 49.97 105 ALA A N 1
ATOM 797 C CA . ALA A 1 105 ? 8.952 -24.703 25.639 1.00 49.97 105 ALA A CA 1
ATOM 798 C C . ALA A 1 105 ? 8.979 -23.176 25.767 1.00 49.97 105 ALA A C 1
ATOM 800 O O . ALA A 1 105 ? 9.342 -22.638 26.814 1.00 49.97 105 ALA A O 1
ATOM 801 N N . ALA A 1 106 ? 8.620 -22.484 24.685 1.00 54.22 106 ALA A N 1
ATOM 802 C CA . ALA A 1 106 ? 8.396 -21.050 24.729 1.00 54.22 106 ALA A CA 1
ATOM 803 C C . ALA A 1 106 ? 7.309 -20.748 25.779 1.00 54.22 106 ALA A C 1
ATOM 805 O O . ALA A 1 106 ? 6.365 -21.537 25.904 1.00 54.22 106 ALA A O 1
ATOM 806 N N . PRO A 1 107 ? 7.422 -19.642 26.536 1.00 54.09 107 PRO A N 1
ATOM 807 C CA . PRO A 1 107 ? 6.397 -19.250 27.493 1.00 54.09 107 PRO A CA 1
ATOM 808 C C . PRO A 1 107 ? 5.052 -19.158 26.771 1.00 54.09 107 PRO A C 1
ATOM 810 O O . PRO A 1 107 ? 4.933 -18.482 25.747 1.00 54.09 107 PRO A O 1
ATOM 813 N N . ALA A 1 108 ? 4.067 -19.900 27.278 1.00 48.50 108 ALA A N 1
ATOM 814 C CA . ALA A 1 108 ? 2.737 -19.976 26.700 1.00 48.50 108 ALA A CA 1
ATOM 815 C C . ALA A 1 108 ? 2.167 -18.561 26.546 1.00 48.50 108 ALA A C 1
ATOM 817 O O . ALA A 1 108 ? 2.064 -17.813 27.521 1.00 48.50 108 ALA A O 1
ATOM 818 N N . ALA A 1 109 ? 1.823 -18.188 25.311 1.00 52.78 109 ALA A N 1
ATOM 819 C CA . ALA A 1 109 ? 1.060 -16.979 25.055 1.00 52.78 109 ALA A CA 1
ATOM 820 C C . ALA A 1 109 ? -0.211 -17.039 25.911 1.00 52.78 109 ALA A C 1
ATOM 822 O O . ALA A 1 109 ? -0.889 -18.070 25.929 1.00 52.78 109 ALA A O 1
ATOM 823 N N . LYS A 1 110 ? -0.506 -15.963 26.653 1.00 57.81 110 LYS A N 1
ATOM 824 C CA . LYS A 1 110 ? -1.746 -15.881 27.430 1.00 57.81 110 LYS A CA 1
ATOM 825 C C . LYS A 1 110 ? -2.916 -16.176 26.482 1.00 57.81 110 LYS A C 1
ATOM 827 O O . LYS A 1 110 ? -2.970 -15.548 25.422 1.00 57.81 110 LYS A O 1
ATOM 832 N N . PRO A 1 111 ? -3.811 -17.117 26.828 1.00 48.28 111 PRO A N 1
ATOM 833 C CA . PRO A 1 111 ? -4.998 -17.363 26.030 1.00 48.28 111 PRO A CA 1
ATOM 834 C C . PRO A 1 111 ? -5.764 -16.047 25.930 1.00 48.28 111 PRO A C 1
ATOM 836 O O . PRO A 1 111 ? -6.075 -15.420 26.945 1.00 48.28 111 PRO A O 1
ATOM 839 N N . VAL A 1 112 ? -5.994 -15.600 24.696 1.00 55.16 112 VAL A N 1
ATOM 840 C CA . VAL A 1 112 ? -6.935 -14.518 24.422 1.00 55.16 112 VAL A CA 1
ATOM 841 C C . VAL A 1 112 ? -8.264 -15.022 24.965 1.00 55.16 112 VAL A C 1
ATOM 843 O O . VAL A 1 112 ? -8.732 -16.079 24.543 1.00 55.16 112 VAL A O 1
ATOM 846 N N . ALA A 1 113 ? -8.800 -14.344 25.982 1.00 53.31 113 ALA A N 1
ATOM 847 C CA . ALA A 1 113 ? -10.089 -14.714 26.540 1.00 53.31 113 ALA A CA 1
ATOM 848 C C . ALA A 1 113 ? -11.102 -14.771 25.385 1.00 53.31 113 ALA A C 1
ATOM 850 O O . ALA A 1 113 ? -11.062 -13.875 24.533 1.00 53.31 113 ALA A O 1
ATOM 851 N N . PRO A 1 114 ? -11.946 -15.818 25.309 1.00 46.84 114 PRO A N 1
ATOM 852 C CA . PRO A 1 114 ? -12.964 -15.904 24.276 1.00 46.84 114 PRO A CA 1
ATOM 853 C C . PRO A 1 114 ? -13.744 -14.595 24.292 1.00 46.84 114 PRO A C 1
ATOM 855 O O . PRO A 1 114 ? -14.221 -14.171 25.346 1.00 46.84 114 PRO A O 1
ATOM 858 N N . VAL A 1 115 ? -13.780 -13.926 23.140 1.00 50.12 115 VAL A N 1
ATOM 859 C CA . VAL A 1 115 ? -14.635 -12.764 22.922 1.00 50.12 115 VAL A CA 1
ATOM 860 C C . VAL A 1 115 ? -16.048 -13.292 23.103 1.00 50.12 115 VAL A C 1
ATOM 862 O O . VAL A 1 115 ? -16.570 -13.985 22.236 1.00 50.12 115 VAL A O 1
ATOM 865 N N . VAL A 1 116 ? -16.609 -13.087 24.292 1.00 46.78 116 VAL A N 1
ATOM 866 C CA . VAL A 1 116 ? -18.020 -13.339 24.537 1.00 46.78 116 VAL A CA 1
ATOM 867 C C . VAL A 1 116 ? -18.748 -12.380 23.605 1.00 46.78 116 VAL A C 1
ATOM 869 O O . VAL A 1 116 ? -18.482 -11.176 23.626 1.00 46.78 116 VAL A O 1
ATOM 872 N N . ASP A 1 117 ? -19.581 -12.936 22.725 1.00 42.44 117 ASP A N 1
ATOM 873 C CA . ASP A 1 117 ? -20.556 -12.201 21.921 1.00 42.44 117 ASP A CA 1
ATOM 874 C C . ASP A 1 117 ? -21.597 -11.584 22.873 1.00 42.44 117 ASP A C 1
ATOM 876 O O . ASP A 1 117 ? -22.760 -11.977 22.907 1.00 42.44 117 ASP A O 1
ATOM 880 N N . ASP A 1 118 ? -21.178 -10.628 23.698 1.00 42.28 118 ASP A N 1
ATOM 881 C CA . ASP A 1 118 ? -22.091 -9.662 24.277 1.00 42.28 118 ASP A CA 1
ATOM 882 C C . ASP A 1 118 ? -22.417 -8.683 23.150 1.00 42.28 118 ASP A C 1
ATOM 884 O O . ASP A 1 118 ? -21.746 -7.664 22.949 1.00 42.28 118 ASP A O 1
ATOM 888 N N . GLU A 1 119 ? -23.431 -9.049 22.360 1.00 44.66 119 GLU A N 1
ATOM 889 C CA . GLU A 1 119 ? -23.910 -8.329 21.171 1.00 44.66 119 GLU A CA 1
ATOM 890 C C . GLU A 1 119 ? -24.274 -6.855 21.434 1.00 44.66 119 GLU A C 1
ATOM 892 O O . GLU A 1 119 ? -24.504 -6.109 20.490 1.00 44.66 119 GLU A O 1
ATOM 897 N N . ASP A 1 120 ? -24.233 -6.380 22.678 1.00 44.94 120 ASP A N 1
ATOM 898 C CA . ASP A 1 120 ? -24.533 -4.999 23.042 1.00 44.94 120 ASP A CA 1
ATOM 899 C C . ASP A 1 120 ? -23.639 -4.448 24.166 1.00 44.94 120 ASP A C 1
ATOM 901 O O . ASP A 1 120 ? -24.054 -3.512 24.860 1.00 44.94 120 ASP A O 1
ATOM 905 N N . GLU A 1 121 ? -22.411 -4.963 24.355 1.00 46.09 121 GLU A N 1
ATOM 906 C CA . GLU A 1 121 ? -21.446 -4.357 25.291 1.00 46.09 121 GLU A CA 1
ATOM 907 C C . GLU A 1 121 ? -20.931 -3.004 24.769 1.00 46.09 121 GLU A C 1
ATOM 909 O O . GLU A 1 121 ? -19.868 -2.837 24.155 1.00 46.09 121 GLU A O 1
ATOM 914 N N . ASP A 1 122 ? -21.817 -2.036 24.987 1.00 52.00 122 ASP A N 1
ATOM 915 C CA . ASP A 1 122 ? -21.586 -0.674 25.419 1.00 52.00 122 ASP A CA 1
ATOM 916 C C . ASP A 1 122 ? -20.142 -0.452 25.859 1.00 52.00 122 ASP A C 1
ATOM 918 O O . ASP A 1 122 ? -19.664 -1.036 26.828 1.00 52.00 122 ASP A O 1
ATOM 922 N N . PHE A 1 123 ? -19.431 0.420 25.152 1.00 50.81 123 PHE A N 1
ATOM 923 C CA . PHE A 1 123 ? -18.173 0.957 25.655 1.00 50.81 123 PHE A CA 1
ATOM 924 C C . PHE A 1 123 ? -18.499 1.915 26.820 1.00 50.81 123 PHE A C 1
ATOM 926 O O . PHE A 1 123 ? -18.476 3.132 26.636 1.00 50.81 123 PHE A O 1
ATOM 933 N N . GLY A 1 124 ? -18.845 1.380 27.996 1.00 47.06 124 GLY A N 1
ATOM 934 C CA . GLY A 1 124 ? -19.131 2.161 29.201 1.00 47.06 124 GLY A CA 1
ATOM 935 C C . GLY A 1 124 ? -19.685 1.342 30.372 1.00 47.06 124 GLY A C 1
ATOM 936 O O . GLY A 1 124 ? -20.775 0.786 30.293 1.00 47.06 124 GLY A O 1
ATOM 937 N N . ASP A 1 125 ? -18.923 1.333 31.467 1.00 59.38 125 ASP A N 1
ATOM 938 C CA . ASP A 1 125 ? -19.222 0.770 32.784 1.00 59.38 125 ASP A CA 1
ATOM 939 C C . ASP A 1 125 ? -20.537 1.288 33.404 1.00 59.38 125 ASP A C 1
ATOM 941 O O . ASP A 1 125 ? -20.681 2.489 33.624 1.00 59.38 125 ASP A O 1
ATOM 945 N N . ALA A 1 126 ? -21.464 0.379 33.739 1.00 49.06 126 ALA A N 1
ATOM 946 C CA . ALA A 1 126 ? -22.288 0.353 34.964 1.00 49.06 126 ALA A CA 1
ATOM 947 C C . ALA A 1 126 ? -23.567 -0.489 34.757 1.00 49.06 126 ALA A C 1
ATOM 949 O O . ALA A 1 126 ? -24.263 -0.326 33.753 1.00 49.06 126 ALA A O 1
ATOM 950 N N . PRO A 1 127 ? -23.950 -1.351 35.720 1.00 45.47 127 PRO A N 1
ATOM 951 C CA . PRO A 1 127 ? -25.206 -2.090 35.642 1.00 45.47 127 PRO A CA 1
ATOM 952 C C . PRO A 1 127 ? -26.404 -1.120 35.675 1.00 45.47 127 PRO A C 1
ATOM 954 O O . PRO A 1 127 ? -26.461 -0.241 36.541 1.00 45.47 127 PRO A O 1
ATOM 957 N N . PRO A 1 128 ? -27.391 -1.264 34.770 1.00 48.00 128 PRO A N 1
ATOM 958 C CA . PRO A 1 128 ? -28.494 -0.322 34.673 1.00 48.00 128 PRO A CA 1
ATOM 959 C C . PRO A 1 128 ? -29.430 -0.458 35.876 1.00 48.00 128 PRO A C 1
ATOM 961 O O . PRO A 1 128 ? -30.155 -1.444 36.040 1.00 48.00 128 PRO A O 1
ATOM 964 N N . ALA A 1 129 ? -29.461 0.586 36.702 1.00 48.88 129 ALA A N 1
ATOM 965 C CA . ALA A 1 129 ? -30.534 0.805 37.654 1.00 48.88 129 ALA A CA 1
ATOM 966 C C . ALA A 1 129 ? -31.852 0.972 36.879 1.00 48.88 129 ALA A C 1
ATOM 968 O O . ALA A 1 129 ? -32.102 1.984 36.226 1.00 48.88 129 ALA A O 1
ATOM 969 N N . ARG A 1 130 ? -32.703 -0.058 36.941 1.00 51.97 130 ARG A N 1
ATOM 970 C CA . ARG A 1 130 ? -34.071 -0.055 36.409 1.00 51.97 130 ARG A CA 1
ATOM 971 C C . ARG A 1 130 ? -34.852 1.148 36.944 1.00 51.97 130 ARG A C 1
ATOM 973 O O . ARG A 1 130 ? -35.316 1.102 38.079 1.00 51.97 130 ARG A O 1
ATOM 980 N N . THR A 1 131 ? -35.132 2.144 36.105 1.00 46.41 131 THR A N 1
ATOM 981 C CA . THR A 1 131 ? -36.336 2.971 36.269 1.00 46.41 131 THR A CA 1
ATOM 982 C C . THR A 1 131 ? -37.027 3.286 34.938 1.00 46.41 131 THR A C 1
ATOM 984 O O . THR A 1 131 ? -36.425 3.526 33.900 1.00 46.41 131 THR A O 1
ATOM 987 N N . ARG A 1 132 ? -38.352 3.175 35.033 1.00 47.84 132 ARG A N 1
ATOM 988 C CA . ARG A 1 132 ? -39.454 3.408 34.094 1.00 47.84 132 ARG A CA 1
ATOM 989 C C . ARG A 1 132 ? -39.286 4.518 33.036 1.00 47.84 132 ARG A C 1
ATOM 991 O O . ARG A 1 132 ? -39.153 5.684 33.369 1.00 47.84 132 ARG A O 1
ATOM 998 N N . SER A 1 133 ? -39.580 4.121 31.791 1.00 56.03 133 SER A N 1
ATOM 999 C CA . SER A 1 133 ? -40.689 4.630 30.955 1.00 56.03 133 SER A CA 1
ATOM 1000 C C . SER A 1 133 ? -40.751 6.144 30.698 1.00 56.03 133 SER A C 1
ATOM 1002 O O . SER A 1 133 ? -41.410 6.871 31.437 1.00 56.03 133 SER A O 1
ATOM 1004 N N . GLY A 1 134 ? -40.195 6.569 29.556 1.00 50.69 134 GLY A N 1
ATOM 1005 C CA . GLY A 1 134 ? -40.479 7.873 28.934 1.00 50.69 134 GLY A CA 1
ATOM 1006 C C . GLY A 1 134 ? -39.295 8.551 28.235 1.00 50.69 134 GLY A C 1
ATOM 1007 O O . GLY A 1 134 ? -39.456 9.648 27.709 1.00 50.69 134 GLY A O 1
ATOM 1008 N N . GLY A 1 135 ? -38.108 7.937 28.239 1.00 45.81 135 GLY A N 1
ATOM 1009 C CA . GLY A 1 135 ? -36.883 8.560 27.739 1.00 45.81 135 GLY A CA 1
ATOM 1010 C C . GLY A 1 135 ? -36.892 8.769 26.226 1.00 45.81 135 GLY A C 1
ATOM 1011 O O . GLY A 1 135 ? -36.955 7.799 25.469 1.00 45.81 135 GLY A O 1
ATOM 1012 N N . LYS A 1 136 ? -36.772 10.035 25.797 1.00 54.00 136 LYS A N 1
ATOM 1013 C CA . LYS A 1 136 ? -36.226 10.414 24.483 1.00 54.00 136 LYS A CA 1
ATOM 1014 C C . LYS A 1 136 ? -35.076 9.457 24.162 1.00 54.00 136 LYS A C 1
ATOM 1016 O O . LYS A 1 136 ? -34.181 9.318 24.992 1.00 54.00 136 LYS A O 1
ATOM 1021 N N . ALA A 1 137 ? -35.132 8.782 23.010 1.00 54.16 137 ALA A N 1
ATOM 1022 C CA . ALA A 1 137 ? -34.069 7.893 22.553 1.00 54.16 137 ALA A CA 1
ATOM 1023 C C . ALA A 1 137 ? -32.727 8.620 22.699 1.00 54.16 137 ALA A C 1
ATOM 1025 O O . ALA A 1 137 ? -32.468 9.595 21.993 1.00 54.16 137 ALA A O 1
ATOM 1026 N N . GLY A 1 1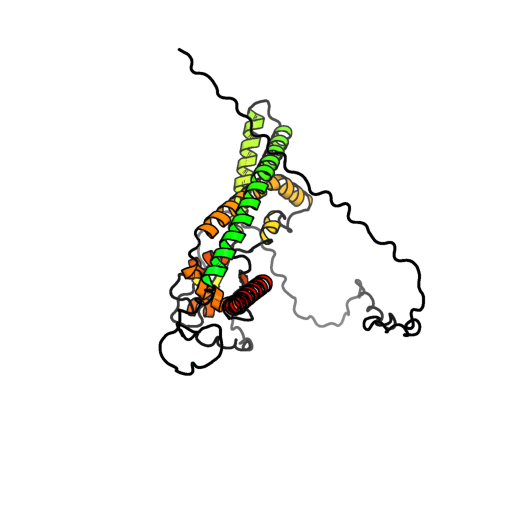38 ? -31.929 8.202 23.686 1.00 55.41 138 GLY A N 1
ATOM 1027 C CA . GLY A 1 138 ? -30.621 8.791 23.927 1.00 55.41 138 GLY A CA 1
ATOM 1028 C C . GLY A 1 138 ? -29.773 8.677 22.659 1.00 55.41 138 GLY A C 1
ATOM 1029 O O . GLY A 1 138 ? -29.981 7.747 21.872 1.00 55.41 138 GLY A O 1
ATOM 1030 N N . PRO A 1 139 ? -28.831 9.605 22.430 1.00 57.69 139 PRO A N 1
ATOM 1031 C CA . PRO A 1 139 ? -28.025 9.598 21.219 1.00 57.69 139 PRO A CA 1
ATOM 1032 C C . PRO A 1 139 ? -27.335 8.239 21.067 1.00 57.69 139 PRO A C 1
ATOM 1034 O O . PRO A 1 139 ? -26.686 7.753 22.005 1.00 57.69 139 PRO A O 1
ATOM 1037 N N . ALA A 1 140 ? -27.536 7.620 19.899 1.00 66.88 140 ALA A N 1
ATOM 1038 C CA . ALA A 1 140 ? -26.979 6.318 19.560 1.00 66.88 140 ALA A CA 1
ATOM 1039 C C . ALA A 1 140 ? -25.466 6.324 19.818 1.00 66.88 140 ALA A C 1
ATOM 1041 O O . ALA A 1 140 ? -24.772 7.283 19.478 1.00 66.88 140 ALA A O 1
ATOM 1042 N N . LYS A 1 141 ? -24.968 5.271 20.470 1.00 63.22 141 LYS A N 1
ATOM 1043 C CA . LYS A 1 141 ? -23.544 5.099 20.783 1.00 63.22 141 LYS A CA 1
ATOM 1044 C C . LYS A 1 141 ? -22.711 5.213 19.502 1.00 63.22 141 LYS A C 1
ATOM 1046 O O . LYS A 1 141 ? -23.183 4.781 18.446 1.00 63.22 141 LYS A O 1
ATOM 1051 N N . PRO A 1 142 ? -21.491 5.767 19.583 1.00 67.19 142 PRO A N 1
ATOM 1052 C CA . PRO A 1 142 ? -20.666 5.954 18.410 1.00 67.19 142 PRO A CA 1
ATOM 1053 C C . PRO A 1 142 ? -20.270 4.573 17.910 1.00 67.19 142 PRO A C 1
ATOM 1055 O O . PRO A 1 142 ? -19.665 3.784 18.644 1.00 67.19 142 PRO A O 1
ATOM 1058 N N . LYS A 1 143 ? -20.636 4.242 16.677 1.00 84.56 143 LYS A N 1
ATOM 1059 C CA . LYS A 1 143 ? -20.293 2.935 16.128 1.00 84.56 143 LYS A CA 1
ATOM 1060 C C . LYS A 1 143 ? -18.857 3.016 15.625 1.00 84.56 143 LYS A C 1
ATOM 1062 O O . LYS A 1 143 ? -18.522 3.917 14.865 1.00 84.56 143 LYS A O 1
ATOM 1067 N N . LEU A 1 144 ? -18.009 2.061 16.018 1.00 88.44 144 LEU A N 1
ATOM 1068 C CA . LEU A 1 144 ? -16.651 1.889 15.466 1.00 88.44 144 LEU A CA 1
ATOM 1069 C C . LEU A 1 144 ? -16.655 1.925 13.926 1.00 88.44 144 LEU A C 1
ATOM 1071 O O . LEU A 1 144 ? -15.734 2.442 13.304 1.00 88.44 144 LEU A O 1
ATOM 1075 N N . ARG A 1 145 ? -17.737 1.412 13.338 1.00 90.94 145 ARG A N 1
ATOM 1076 C CA . ARG A 1 145 ? -18.083 1.506 11.923 1.00 90.94 145 ARG A CA 1
ATOM 1077 C C . ARG A 1 145 ? -17.969 2.924 11.361 1.00 90.94 145 ARG A C 1
ATOM 1079 O O . ARG A 1 145 ? -17.326 3.100 10.337 1.00 90.94 145 ARG A O 1
ATOM 1086 N N . ASP A 1 146 ? -18.551 3.920 12.025 1.00 90.88 146 ASP A N 1
ATOM 1087 C CA . ASP A 1 146 ? -18.598 5.296 11.519 1.00 90.88 146 ASP A CA 1
ATOM 1088 C C . ASP A 1 146 ? -17.190 5.910 11.499 1.00 90.88 146 ASP A C 1
ATOM 1090 O O . ASP A 1 146 ? -16.805 6.566 10.532 1.00 90.88 146 ASP A O 1
ATOM 1094 N N . TRP A 1 147 ? -16.383 5.623 12.530 1.00 93.12 147 TRP A N 1
ATOM 1095 C CA . TRP A 1 147 ? -14.967 6.000 12.561 1.00 93.12 147 TRP A CA 1
ATOM 1096 C C . TRP A 1 147 ? -14.174 5.339 11.434 1.00 93.12 147 TRP A C 1
ATOM 1098 O O . TRP A 1 147 ? -13.430 6.016 10.726 1.00 93.12 147 TRP A O 1
ATOM 1108 N N . LEU A 1 148 ? -14.338 4.025 11.250 1.00 94.00 148 LEU A N 1
ATOM 1109 C CA . LEU A 1 148 ? -13.654 3.285 10.190 1.00 94.00 148 LEU A CA 1
ATOM 1110 C C . LEU A 1 148 ? -14.044 3.790 8.803 1.00 94.00 148 LEU A C 1
ATOM 1112 O O . LEU A 1 148 ? -13.176 3.931 7.945 1.00 94.00 148 LEU A O 1
ATOM 1116 N N . GLU A 1 149 ? -15.321 4.090 8.583 1.00 94.50 149 GLU A N 1
ATOM 1117 C CA . GLU A 1 149 ? -15.817 4.630 7.321 1.00 94.50 149 GLU A CA 1
ATOM 1118 C C . GLU A 1 149 ? -15.219 6.016 7.033 1.00 94.50 149 GLU A C 1
ATOM 1120 O O . GLU A 1 149 ? -14.730 6.265 5.926 1.00 94.50 149 GLU A O 1
ATOM 1125 N N . GLU A 1 150 ? -15.206 6.910 8.027 1.00 93.69 150 GLU A N 1
ATOM 1126 C CA . GLU A 1 150 ? -14.594 8.238 7.907 1.00 93.69 150 GLU A CA 1
ATOM 1127 C C . GLU A 1 150 ? -13.088 8.133 7.625 1.00 93.69 150 GLU A C 1
ATOM 1129 O O . GLU A 1 150 ? -12.575 8.799 6.716 1.00 93.69 150 GLU A O 1
ATOM 1134 N N . ARG A 1 151 ? -12.395 7.239 8.341 1.00 93.81 151 ARG A N 1
ATOM 1135 C CA . ARG A 1 151 ? -10.968 6.965 8.151 1.00 93.81 151 ARG A CA 1
ATOM 1136 C C . ARG A 1 151 ? -10.679 6.431 6.749 1.00 93.81 151 ARG A C 1
ATOM 1138 O O . ARG A 1 151 ? -9.851 7.013 6.051 1.00 93.81 151 ARG A O 1
ATOM 1145 N N . CYS A 1 152 ? -11.390 5.395 6.298 1.00 94.19 152 CYS A N 1
ATOM 1146 C CA . CYS A 1 152 ? -11.200 4.803 4.969 1.00 94.19 152 CYS A CA 1
ATOM 1147 C C . CYS A 1 152 ? -11.443 5.835 3.861 1.00 94.19 152 CYS A C 1
ATOM 1149 O O . CYS A 1 152 ? -10.665 5.926 2.912 1.00 94.19 152 CYS A O 1
ATOM 1151 N N . LYS A 1 153 ? -12.474 6.681 4.002 1.00 94.88 153 LYS A N 1
ATOM 1152 C CA . LYS A 1 153 ? -12.741 7.785 3.064 1.00 94.88 153 LYS A CA 1
ATOM 1153 C C . LYS A 1 153 ? -11.609 8.811 3.045 1.00 94.88 153 LYS A C 1
ATOM 1155 O O . LYS A 1 153 ? -11.241 9.287 1.968 1.00 94.88 153 LYS A O 1
ATOM 1160 N N . LYS A 1 154 ? -11.062 9.174 4.208 1.00 94.38 154 LYS A N 1
ATOM 1161 C CA . LYS A 1 154 ? -9.940 10.116 4.323 1.00 94.38 154 LYS A CA 1
ATOM 1162 C C . LYS A 1 154 ? -8.665 9.544 3.701 1.00 94.38 154 LYS A C 1
ATOM 1164 O O . LYS A 1 154 ? -8.042 10.222 2.887 1.00 94.38 154 LYS A O 1
ATOM 1169 N N . GLU A 1 155 ? -8.312 8.304 4.027 1.00 92.62 155 GLU A N 1
ATOM 1170 C CA . GLU A 1 155 ? -7.156 7.606 3.452 1.00 92.62 155 GLU A CA 1
ATOM 1171 C C . GLU A 1 155 ? -7.290 7.472 1.937 1.00 92.62 155 GLU A C 1
ATOM 1173 O O . GLU A 1 155 ? -6.375 7.835 1.200 1.00 92.62 155 GLU A O 1
ATOM 1178 N N . ALA A 1 156 ? -8.458 7.066 1.446 1.00 94.06 156 ALA A N 1
ATOM 1179 C CA . ALA A 1 156 ? -8.691 6.950 0.016 1.00 94.06 156 ALA A CA 1
ATOM 1180 C C . ALA A 1 156 ? -8.542 8.281 -0.731 1.00 94.06 156 ALA A C 1
ATOM 1182 O O . ALA A 1 156 ? -7.998 8.303 -1.832 1.00 94.06 156 ALA A O 1
ATOM 1183 N N . LYS A 1 157 ? -8.972 9.406 -0.138 1.00 95.62 157 LYS A N 1
ATOM 1184 C CA . LYS A 1 157 ? -8.725 10.742 -0.709 1.00 95.62 157 LYS A CA 1
ATOM 1185 C C . LYS A 1 157 ? -7.231 11.064 -0.770 1.00 95.62 157 LYS A C 1
ATOM 1187 O O . LYS A 1 157 ? -6.782 11.607 -1.775 1.00 95.62 157 LYS A O 1
ATOM 1192 N N . MET A 1 158 ? -6.464 10.718 0.268 1.00 93.25 158 MET A N 1
ATOM 1193 C CA . MET A 1 158 ? -5.009 10.916 0.278 1.00 93.25 158 MET A CA 1
ATOM 1194 C C . MET A 1 158 ? -4.316 10.061 -0.789 1.00 93.25 158 MET A C 1
ATOM 1196 O O . MET A 1 158 ? -3.481 10.582 -1.524 1.00 93.25 158 MET A O 1
ATOM 1200 N N . TYR A 1 159 ? -4.702 8.790 -0.941 1.00 91.56 159 TYR A N 1
ATOM 1201 C CA . TYR A 1 159 ? -4.181 7.921 -2.001 1.00 91.56 159 TYR A CA 1
ATOM 1202 C C . TYR A 1 159 ? -4.578 8.400 -3.400 1.00 91.56 159 TYR A C 1
ATOM 1204 O O . TYR A 1 159 ? -3.741 8.398 -4.298 1.00 91.56 159 TYR A O 1
ATOM 1212 N N . ALA A 1 160 ? -5.816 8.864 -3.589 1.00 95.19 160 ALA A N 1
ATOM 1213 C CA . ALA A 1 160 ? -6.265 9.426 -4.861 1.00 95.19 160 ALA A CA 1
ATOM 1214 C C . ALA A 1 160 ? -5.484 10.696 -5.228 1.00 95.19 160 ALA A C 1
ATOM 1216 O O . ALA A 1 160 ? -5.055 10.844 -6.371 1.00 95.19 160 ALA A O 1
ATOM 1217 N N . LEU A 1 161 ? -5.245 11.584 -4.257 1.00 95.69 161 LEU A N 1
ATOM 1218 C CA . LEU A 1 161 ? -4.415 12.773 -4.449 1.00 95.69 161 LEU A CA 1
ATOM 1219 C C . LEU A 1 161 ? -2.960 12.393 -4.755 1.00 95.69 161 LEU A C 1
ATOM 1221 O O . LEU A 1 161 ? -2.372 12.928 -5.691 1.00 95.69 161 LEU A O 1
ATOM 1225 N N . GLY A 1 162 ? -2.400 11.436 -4.010 1.00 92.06 162 GLY A N 1
ATOM 1226 C CA . GLY A 1 162 ? -1.061 10.901 -4.252 1.00 92.06 162 GLY A CA 1
ATOM 1227 C C . GLY A 1 162 ? -0.919 10.330 -5.662 1.00 92.06 162 GLY A C 1
ATOM 1228 O O . GLY A 1 162 ? 0.015 10.689 -6.373 1.00 92.06 162 GLY A O 1
ATOM 1229 N N . ALA A 1 163 ? -1.885 9.526 -6.111 1.00 94.12 163 ALA A N 1
ATOM 1230 C CA . ALA A 1 163 ? -1.938 9.001 -7.473 1.00 94.12 163 ALA A CA 1
ATOM 1231 C C . ALA A 1 163 ? -2.050 10.120 -8.522 1.00 94.12 163 ALA A C 1
ATOM 1233 O O . ALA A 1 163 ? -1.336 10.088 -9.523 1.00 94.12 163 ALA A O 1
ATOM 1234 N N . ALA A 1 164 ? -2.894 11.129 -8.280 1.00 96.38 164 ALA A N 1
ATOM 1235 C CA . ALA A 1 164 ? -3.081 12.264 -9.184 1.00 96.38 164 ALA A CA 1
ATOM 1236 C C . ALA A 1 164 ? -1.811 13.115 -9.346 1.00 96.38 164 ALA A C 1
ATOM 1238 O O . ALA A 1 164 ? -1.568 13.631 -10.433 1.00 96.38 164 ALA A O 1
ATOM 1239 N N . VAL A 1 165 ? -0.987 13.236 -8.298 1.00 95.88 165 VAL A N 1
ATOM 1240 C CA . VAL A 1 165 ? 0.309 13.937 -8.349 1.00 95.88 165 VAL A CA 1
ATOM 1241 C C . VAL A 1 165 ? 1.408 13.049 -8.938 1.00 95.88 165 VAL A C 1
ATOM 1243 O O . VAL A 1 165 ? 2.204 13.509 -9.755 1.00 95.88 165 VAL A O 1
ATOM 1246 N N . LEU A 1 166 ? 1.462 11.768 -8.566 1.00 93.88 166 LEU A N 1
ATOM 1247 C CA . LEU A 1 166 ? 2.500 10.845 -9.035 1.00 93.88 166 LEU A CA 1
ATOM 1248 C C . LEU A 1 166 ? 2.334 10.462 -10.506 1.00 93.88 166 LEU A C 1
ATOM 1250 O O . LEU A 1 166 ? 3.338 10.243 -11.175 1.00 93.88 166 LEU A O 1
ATOM 1254 N N . ALA A 1 167 ? 1.109 10.403 -11.032 1.00 95.19 167 ALA A N 1
ATOM 1255 C CA . ALA A 1 167 ? 0.859 10.074 -12.434 1.00 95.19 167 ALA A CA 1
ATOM 1256 C C . ALA A 1 167 ? 1.570 11.027 -13.422 1.00 95.19 167 ALA A C 1
ATOM 1258 O O . ALA A 1 167 ? 2.333 10.528 -14.251 1.00 95.19 167 ALA A O 1
ATOM 1259 N N . PRO A 1 168 ? 1.411 12.367 -13.355 1.00 97.50 168 PRO A N 1
ATOM 1260 C CA . PRO A 1 168 ? 2.118 13.278 -14.255 1.00 97.50 168 PRO A CA 1
ATOM 1261 C C . PRO A 1 168 ? 3.634 13.267 -14.027 1.00 97.50 168 PRO A C 1
ATOM 1263 O O . PRO A 1 168 ? 4.386 13.319 -14.998 1.00 97.50 168 PRO A O 1
ATOM 1266 N N . VAL A 1 169 ? 4.099 13.136 -12.778 1.00 95.75 169 VAL A N 1
ATOM 1267 C CA . VAL A 1 169 ? 5.539 13.044 -12.469 1.00 95.75 169 VAL A CA 1
ATOM 1268 C C . VAL A 1 169 ? 6.144 11.764 -13.052 1.00 95.75 169 VAL A C 1
ATOM 1270 O O . VAL A 1 169 ? 7.202 11.806 -13.678 1.00 95.75 169 VAL A O 1
ATOM 1273 N N . GLY A 1 170 ? 5.455 10.632 -12.905 1.00 94.38 170 GLY A N 1
ATOM 1274 C CA . GLY A 1 170 ? 5.843 9.352 -13.487 1.00 94.38 170 GLY A CA 1
ATOM 1275 C C . GLY A 1 170 ? 5.851 9.398 -15.012 1.00 94.38 170 GLY A C 1
ATOM 1276 O O . GLY A 1 170 ? 6.830 8.980 -15.621 1.00 94.38 170 GLY A O 1
ATOM 1277 N N . LEU A 1 171 ? 4.822 9.983 -15.635 1.00 95.81 171 LEU A N 1
ATOM 1278 C CA . LEU A 1 171 ? 4.768 10.168 -17.090 1.00 95.81 171 LEU A CA 1
ATOM 1279 C C . LEU A 1 171 ? 5.910 11.051 -17.605 1.00 95.81 171 LEU A C 1
ATOM 1281 O O . LEU A 1 171 ? 6.536 10.706 -18.607 1.00 95.81 171 LEU A O 1
ATOM 1285 N N . ALA A 1 172 ? 6.227 12.148 -16.913 1.00 96.62 172 ALA A N 1
ATOM 1286 C CA . ALA A 1 172 ? 7.361 13.001 -17.260 1.00 96.62 172 ALA A CA 1
ATOM 1287 C C . ALA A 1 172 ? 8.697 12.248 -17.136 1.00 96.62 172 ALA A C 1
ATOM 1289 O O . ALA A 1 172 ? 9.532 12.321 -18.038 1.00 96.62 172 ALA A O 1
ATOM 1290 N N . ALA A 1 173 ? 8.878 11.471 -16.063 1.00 94.62 173 ALA A N 1
ATOM 1291 C CA . ALA A 1 173 ? 10.066 10.644 -15.865 1.00 94.62 173 ALA A CA 1
ATOM 1292 C C . ALA A 1 173 ? 10.201 9.561 -16.948 1.00 94.62 173 ALA A C 1
ATOM 1294 O O . ALA A 1 173 ? 11.286 9.382 -17.495 1.00 94.62 173 ALA A O 1
ATOM 1295 N N . VAL A 1 174 ? 9.106 8.886 -17.310 1.00 95.19 174 VAL A N 1
ATOM 1296 C CA . VAL A 1 174 ? 9.067 7.901 -18.404 1.00 95.19 174 VAL A CA 1
ATOM 1297 C C . VAL A 1 174 ? 9.400 8.550 -19.747 1.00 95.19 174 VAL A C 1
ATOM 1299 O O . VAL A 1 174 ? 10.194 7.992 -20.502 1.00 95.19 174 VAL A O 1
ATOM 1302 N N . GLY A 1 175 ? 8.849 9.733 -20.032 1.00 95.00 175 GLY A N 1
ATOM 1303 C CA . GLY A 1 175 ? 9.165 10.495 -21.242 1.00 95.00 175 GLY A CA 1
ATOM 1304 C C . GLY A 1 175 ? 10.644 10.878 -21.320 1.00 95.00 175 GLY A C 1
ATOM 1305 O O . GLY A 1 175 ? 11.264 10.723 -22.371 1.00 95.00 175 GLY A O 1
ATOM 1306 N N . LEU A 1 176 ? 11.237 11.291 -20.195 1.00 94.50 176 LEU A N 1
ATOM 1307 C CA . LEU A 1 176 ? 12.672 11.561 -20.104 1.00 94.50 176 LEU A CA 1
ATOM 1308 C C . LEU A 1 176 ? 13.504 10.288 -20.309 1.00 94.50 176 LEU A C 1
ATOM 1310 O O . LEU A 1 176 ? 14.470 10.313 -21.068 1.00 94.50 176 LEU A O 1
ATOM 1314 N N . THR A 1 177 ? 13.130 9.167 -19.681 1.00 93.25 177 THR A N 1
ATOM 1315 C CA . THR A 1 177 ? 13.806 7.875 -19.886 1.00 93.25 177 THR A CA 1
ATOM 1316 C C . THR A 1 177 ? 13.738 7.445 -21.349 1.00 93.25 177 THR A C 1
ATOM 1318 O O . THR A 1 177 ? 14.747 7.021 -21.904 1.00 93.25 177 THR A O 1
ATOM 1321 N N . TRP A 1 178 ? 12.582 7.594 -21.996 1.00 93.94 178 TRP A N 1
ATOM 1322 C CA . TRP A 1 178 ? 12.409 7.287 -23.414 1.00 93.94 178 TRP A CA 1
ATOM 1323 C C . TRP A 1 178 ? 13.288 8.163 -24.312 1.00 93.94 178 TRP A C 1
ATOM 1325 O O . TRP A 1 178 ? 13.961 7.635 -25.194 1.00 93.94 178 TRP A O 1
ATOM 1335 N N . LEU A 1 179 ? 13.346 9.472 -24.049 1.00 93.06 179 LEU A N 1
ATOM 1336 C CA . LEU A 1 179 ? 14.196 10.408 -24.791 1.00 93.06 179 LEU A CA 1
ATOM 1337 C C . LEU A 1 179 ? 15.686 10.075 -24.638 1.00 93.06 179 LEU A C 1
ATOM 1339 O O . LEU A 1 179 ? 16.425 10.086 -25.618 1.00 93.06 179 LEU A O 1
ATOM 1343 N N . VAL A 1 180 ? 16.126 9.729 -23.426 1.00 91.44 180 VAL A N 1
ATOM 1344 C CA . VAL A 1 180 ? 17.508 9.291 -23.176 1.00 91.44 180 VAL A CA 1
ATOM 1345 C C . VAL A 1 180 ? 17.811 7.980 -23.908 1.00 91.44 180 VAL A C 1
ATOM 1347 O O . VAL A 1 180 ? 18.885 7.844 -24.489 1.00 91.44 180 VAL A O 1
ATOM 1350 N N . LEU A 1 181 ? 16.875 7.025 -23.910 1.00 90.81 181 LEU A N 1
ATOM 1351 C CA . LEU A 1 181 ? 17.036 5.761 -24.631 1.00 90.81 181 LEU A CA 1
ATOM 1352 C C . LEU A 1 181 ? 17.125 5.963 -26.143 1.00 90.81 181 LEU A C 1
ATOM 1354 O O . LEU A 1 181 ? 17.942 5.291 -26.763 1.00 90.81 181 LEU A O 1
ATOM 1358 N N . ALA A 1 182 ? 16.335 6.875 -26.715 1.00 90.56 182 ALA A N 1
ATOM 1359 C CA . ALA A 1 182 ? 16.424 7.215 -28.132 1.00 90.56 182 ALA A CA 1
ATOM 1360 C C . ALA A 1 182 ? 17.852 7.682 -28.473 1.00 90.56 182 ALA A C 1
ATOM 1362 O O . ALA A 1 182 ? 18.549 6.996 -29.211 1.00 90.56 182 ALA A O 1
ATOM 1363 N N . ILE A 1 183 ? 18.360 8.706 -27.772 1.00 91.31 183 ILE A N 1
ATOM 1364 C CA . ILE A 1 183 ? 19.695 9.293 -28.013 1.00 91.31 183 ILE A CA 1
ATOM 1365 C C . ILE A 1 183 ? 20.840 8.265 -27.931 1.00 91.31 183 ILE A C 1
ATOM 1367 O O . ILE A 1 183 ? 21.848 8.397 -28.624 1.00 91.31 183 ILE A O 1
ATOM 1371 N N . ILE A 1 184 ? 20.732 7.271 -27.044 1.00 90.81 184 ILE A N 1
ATOM 1372 C CA . ILE A 1 184 ? 21.791 6.273 -26.820 1.00 90.81 184 ILE A CA 1
ATOM 1373 C C . ILE A 1 184 ? 21.760 5.160 -27.874 1.00 90.81 184 ILE A C 1
ATOM 1375 O O . ILE A 1 184 ? 22.799 4.558 -28.155 1.00 90.81 184 ILE A O 1
ATOM 1379 N N . VAL A 1 185 ? 20.589 4.843 -28.430 1.00 89.38 185 VAL A N 1
ATOM 1380 C CA . VAL A 1 185 ? 20.432 3.749 -29.389 1.00 89.38 185 VAL A CA 1
ATOM 1381 C C . VAL A 1 185 ? 21.008 4.175 -30.744 1.00 89.38 185 VAL A C 1
ATOM 1383 O O . VAL A 1 185 ? 20.497 5.105 -31.359 1.00 89.38 185 VAL A O 1
ATOM 1386 N N . PRO A 1 186 ? 22.029 3.477 -31.274 1.00 85.81 186 PRO A N 1
ATOM 1387 C CA . PRO A 1 186 ? 22.586 3.792 -32.583 1.00 85.81 186 PRO A CA 1
ATOM 1388 C C . PRO A 1 186 ? 21.676 3.221 -33.680 1.00 85.81 186 PRO A C 1
ATOM 1390 O O . PRO A 1 186 ? 21.913 2.128 -34.200 1.00 85.81 186 PRO A O 1
ATOM 1393 N N . ALA A 1 187 ? 20.602 3.931 -34.006 1.00 89.38 187 ALA A N 1
ATOM 1394 C CA . ALA A 1 187 ? 19.721 3.634 -35.130 1.00 89.38 187 ALA A CA 1
ATOM 1395 C C . ALA A 1 187 ? 19.295 4.942 -35.800 1.00 89.38 187 ALA A C 1
ATOM 1397 O O . ALA A 1 187 ? 19.240 5.976 -35.151 1.00 89.38 187 ALA A O 1
ATOM 1398 N N . ASP A 1 188 ? 18.974 4.896 -37.092 1.00 90.38 188 ASP A N 1
ATOM 1399 C CA . ASP A 1 188 ? 18.584 6.096 -37.829 1.00 90.38 188 ASP A CA 1
ATOM 1400 C C . ASP A 1 188 ? 17.057 6.225 -37.939 1.00 90.38 188 ASP A C 1
ATOM 1402 O O . ASP A 1 188 ? 16.341 5.300 -38.348 1.00 90.38 188 ASP A O 1
ATOM 1406 N N . GLY A 1 189 ? 16.551 7.418 -37.624 1.00 91.94 189 GLY A N 1
ATOM 1407 C CA . GLY A 1 189 ? 15.171 7.821 -37.887 1.00 91.94 189 GLY A CA 1
ATOM 1408 C C . GLY A 1 189 ? 14.136 7.087 -37.031 1.00 91.94 189 GLY A C 1
ATOM 1409 O O . GLY A 1 189 ? 14.267 6.968 -35.821 1.00 91.94 189 GLY A O 1
ATOM 1410 N N . VAL A 1 190 ? 13.050 6.613 -37.651 1.00 91.81 190 VAL A N 1
ATOM 1411 C CA . VAL A 1 190 ? 11.888 6.035 -36.938 1.00 91.81 190 VAL A CA 1
ATOM 1412 C C . VAL A 1 190 ? 12.241 4.756 -36.161 1.00 91.81 190 VAL A C 1
ATOM 1414 O O . VAL A 1 190 ? 11.586 4.433 -35.169 1.00 91.81 190 VAL A O 1
ATOM 1417 N N . ILE A 1 191 ? 13.280 4.032 -36.586 1.00 92.19 191 ILE A N 1
ATOM 1418 C CA . ILE A 1 191 ? 13.696 2.764 -35.969 1.00 92.19 191 ILE A CA 1
ATOM 1419 C C . ILE A 1 191 ? 14.241 2.994 -34.550 1.00 92.19 191 ILE A C 1
ATOM 1421 O O . ILE A 1 191 ? 13.949 2.198 -33.660 1.00 92.19 191 ILE A O 1
ATOM 1425 N N . GLU A 1 192 ? 14.959 4.096 -34.322 1.00 92.00 192 GLU A N 1
ATOM 1426 C CA . GLU A 1 192 ? 15.481 4.507 -33.009 1.00 92.00 192 GLU A CA 1
ATOM 1427 C C . GLU A 1 192 ? 14.349 4.673 -31.987 1.00 92.00 192 GLU A C 1
ATOM 1429 O O . GLU A 1 192 ? 14.344 4.042 -30.928 1.00 92.00 192 GLU A O 1
ATOM 1434 N N . TRP A 1 193 ? 13.322 5.441 -32.360 1.00 92.62 193 TRP A N 1
ATOM 1435 C CA . TRP A 1 193 ? 12.155 5.707 -31.521 1.00 92.62 193 TRP A CA 1
ATOM 1436 C C . TRP A 1 193 ? 11.365 4.438 -31.186 1.00 92.62 193 TRP A C 1
ATOM 1438 O O . TRP A 1 193 ? 10.925 4.258 -30.044 1.00 92.62 193 TRP A O 1
ATOM 1448 N N . LEU A 1 194 ? 11.202 3.542 -32.167 1.00 94.19 194 LEU A N 1
ATOM 1449 C CA . LEU A 1 194 ? 10.545 2.250 -31.965 1.00 94.19 194 LEU A CA 1
ATOM 1450 C C . LEU A 1 194 ? 11.358 1.349 -31.031 1.00 94.19 194 LEU A C 1
ATOM 1452 O O . LEU A 1 194 ? 10.779 0.731 -30.136 1.00 94.19 194 LEU A O 1
ATOM 1456 N N . LEU A 1 195 ? 12.684 1.293 -31.189 1.00 93.88 195 LEU A N 1
ATOM 1457 C CA . LEU A 1 195 ? 13.529 0.476 -30.320 1.00 93.88 195 LEU A CA 1
ATOM 1458 C C . LEU A 1 195 ? 13.529 1.006 -28.881 1.00 93.88 195 LEU A C 1
ATOM 1460 O O . LEU A 1 195 ? 13.374 0.218 -27.947 1.00 93.88 195 LEU A O 1
ATOM 1464 N N . ALA A 1 196 ? 13.604 2.326 -28.692 1.00 92.62 196 ALA A N 1
ATOM 1465 C CA . ALA A 1 196 ? 13.483 2.954 -27.378 1.00 92.62 196 ALA A CA 1
ATOM 1466 C C . ALA A 1 196 ? 12.137 2.625 -26.706 1.00 92.62 196 ALA A C 1
ATOM 1468 O O . ALA A 1 196 ? 12.098 2.325 -25.511 1.00 92.62 196 ALA A O 1
ATOM 1469 N N . ALA A 1 197 ? 11.036 2.607 -27.468 1.00 93.62 197 ALA A N 1
ATOM 1470 C CA . ALA A 1 197 ? 9.721 2.214 -26.958 1.00 93.62 197 ALA A CA 1
ATOM 1471 C C . ALA A 1 197 ? 9.663 0.728 -26.551 1.00 93.62 197 ALA A C 1
ATOM 1473 O O . ALA A 1 197 ? 9.090 0.401 -25.511 1.00 93.62 197 ALA A O 1
ATOM 1474 N N . ILE A 1 198 ? 10.289 -0.171 -27.322 1.00 95.88 198 ILE A N 1
ATOM 1475 C CA . ILE A 1 198 ? 10.382 -1.604 -26.988 1.00 95.88 198 ILE A CA 1
ATOM 1476 C C . ILE A 1 198 ? 11.202 -1.815 -25.710 1.00 95.88 198 ILE A C 1
ATOM 1478 O O . ILE A 1 198 ? 10.771 -2.552 -24.822 1.00 95.88 198 ILE A O 1
ATOM 1482 N N . ILE A 1 199 ? 12.356 -1.150 -25.588 1.00 93.75 199 ILE A N 1
ATOM 1483 C CA . ILE A 1 199 ? 13.196 -1.218 -24.383 1.00 93.75 199 ILE A CA 1
ATOM 1484 C C . ILE A 1 199 ? 12.410 -0.708 -23.173 1.00 93.75 199 ILE A C 1
ATOM 1486 O O . ILE A 1 199 ? 12.396 -1.356 -22.128 1.00 93.75 199 ILE A O 1
ATOM 1490 N N . LEU A 1 200 ? 11.696 0.409 -23.317 1.00 93.75 200 LEU A N 1
ATOM 1491 C CA . LEU A 1 200 ? 10.855 0.943 -22.253 1.00 93.75 200 LEU A CA 1
ATOM 1492 C C . LEU A 1 200 ? 9.741 -0.039 -21.848 1.00 93.75 200 LEU A C 1
ATOM 1494 O O . LEU A 1 200 ? 9.531 -0.263 -20.657 1.00 93.75 200 LEU A O 1
ATOM 1498 N N . ALA A 1 201 ? 9.064 -0.677 -22.806 1.00 94.56 201 ALA A N 1
ATOM 1499 C CA . ALA A 1 201 ? 8.060 -1.702 -22.517 1.00 94.56 201 ALA A CA 1
ATOM 1500 C C . ALA A 1 201 ? 8.662 -2.903 -21.760 1.00 94.56 201 ALA A C 1
ATOM 1502 O O . ALA A 1 201 ? 8.050 -3.413 -20.817 1.00 94.56 201 ALA A O 1
ATOM 1503 N N . ALA A 1 202 ? 9.885 -3.311 -22.110 1.00 94.12 202 ALA A N 1
ATOM 1504 C CA . ALA A 1 202 ? 10.617 -4.340 -21.377 1.00 94.12 202 ALA A CA 1
ATOM 1505 C C . ALA A 1 202 ? 10.955 -3.897 -19.940 1.00 94.12 202 ALA A C 1
ATOM 1507 O O . ALA A 1 202 ? 10.830 -4.699 -19.015 1.00 94.12 202 ALA A O 1
ATOM 1508 N N . LEU A 1 203 ? 11.300 -2.624 -19.714 1.00 92.06 203 LEU A N 1
ATOM 1509 C CA . LEU A 1 203 ? 11.515 -2.086 -18.363 1.00 92.06 203 LEU A CA 1
ATOM 1510 C C . LEU A 1 203 ? 10.236 -2.140 -17.513 1.00 92.06 203 LEU A C 1
ATOM 1512 O O . LEU A 1 203 ? 10.299 -2.532 -16.347 1.00 92.06 203 LEU A O 1
ATOM 1516 N N . PHE A 1 204 ? 9.073 -1.818 -18.090 1.00 93.31 204 PHE A N 1
ATOM 1517 C CA . PHE A 1 204 ? 7.781 -1.982 -17.410 1.00 93.31 204 PHE A CA 1
ATOM 1518 C C . PHE A 1 204 ? 7.492 -3.444 -17.060 1.00 93.31 204 PHE A C 1
ATOM 1520 O O . PHE A 1 204 ? 7.048 -3.732 -15.947 1.00 93.31 204 PHE A O 1
ATOM 1527 N N . TRP A 1 205 ? 7.779 -4.371 -17.978 1.00 93.62 205 TRP A N 1
ATOM 1528 C CA . TRP A 1 205 ? 7.641 -5.803 -17.717 1.00 93.62 205 TRP A CA 1
ATOM 1529 C C . TRP A 1 205 ? 8.524 -6.238 -16.545 1.00 93.62 205 TRP A C 1
ATOM 1531 O O . TRP A 1 205 ? 8.028 -6.846 -15.593 1.00 93.62 205 TRP A O 1
ATOM 1541 N N . VAL A 1 206 ? 9.822 -5.923 -16.591 1.00 88.69 206 VAL A N 1
ATOM 1542 C CA . VAL A 1 206 ? 10.782 -6.293 -15.538 1.00 88.69 206 VAL A CA 1
ATOM 1543 C C . VAL A 1 206 ? 10.369 -5.688 -14.198 1.00 88.69 206 VAL A C 1
ATOM 1545 O O . VAL A 1 206 ? 10.417 -6.375 -13.176 1.00 88.69 206 VAL A O 1
ATOM 1548 N N . ASN A 1 207 ? 9.902 -4.435 -14.195 1.00 87.50 207 ASN A N 1
ATOM 1549 C CA . ASN A 1 207 ? 9.390 -3.795 -12.987 1.00 87.50 207 ASN A CA 1
ATOM 1550 C C . ASN A 1 207 ? 8.189 -4.551 -12.402 1.00 87.50 207 ASN A C 1
ATOM 1552 O O . ASN A 1 207 ? 8.176 -4.840 -11.207 1.00 87.50 207 ASN A O 1
ATOM 1556 N N . LYS A 1 208 ? 7.222 -4.933 -13.246 1.00 86.56 208 LYS A N 1
ATOM 1557 C CA . LYS A 1 208 ? 6.043 -5.699 -12.823 1.00 86.56 208 LYS A CA 1
ATOM 1558 C C . LYS A 1 208 ? 6.433 -7.046 -12.211 1.00 86.56 208 LYS A C 1
ATOM 1560 O O . LYS A 1 208 ? 5.982 -7.379 -11.120 1.00 86.56 208 LYS A O 1
ATOM 1565 N N . GLN A 1 209 ? 7.333 -7.783 -12.861 1.00 86.06 209 GLN A N 1
ATOM 1566 C CA . GLN A 1 209 ? 7.801 -9.080 -12.364 1.00 86.06 209 GLN A CA 1
ATOM 1567 C C . GLN A 1 209 ? 8.550 -8.959 -11.023 1.00 86.06 209 GLN A C 1
ATOM 1569 O O . GLN A 1 209 ? 8.445 -9.835 -10.166 1.00 86.06 209 GLN A O 1
ATOM 1574 N N . ALA A 1 210 ? 9.276 -7.856 -10.810 1.00 78.00 210 ALA A N 1
ATOM 1575 C CA . ALA A 1 210 ? 9.935 -7.564 -9.539 1.00 78.00 210 ALA A CA 1
ATOM 1576 C C . ALA A 1 210 ? 8.958 -7.154 -8.415 1.00 78.00 210 ALA A C 1
ATOM 1578 O O . ALA A 1 210 ? 9.329 -7.215 -7.238 1.00 78.00 210 ALA A O 1
ATOM 1579 N N . GLY A 1 211 ? 7.740 -6.722 -8.757 1.00 70.12 211 GLY A N 1
ATOM 1580 C CA . GLY A 1 211 ? 6.659 -6.435 -7.811 1.00 70.12 211 GLY A CA 1
ATOM 1581 C C . GLY A 1 211 ? 6.038 -7.709 -7.235 1.00 70.12 211 GLY A C 1
ATOM 1582 O O . GLY A 1 211 ? 5.916 -7.831 -6.016 1.00 70.12 211 GLY A O 1
ATOM 1583 N N . ASP A 1 212 ? 5.752 -8.695 -8.089 1.00 69.38 212 ASP A N 1
ATOM 1584 C CA . ASP A 1 212 ? 5.114 -9.964 -7.696 1.00 69.38 212 ASP A CA 1
ATOM 1585 C C . ASP A 1 212 ? 5.965 -10.784 -6.705 1.00 69.38 212 ASP A C 1
ATOM 1587 O O . ASP A 1 212 ? 5.441 -11.517 -5.870 1.00 69.38 212 ASP A O 1
ATOM 1591 N N . ALA A 1 213 ? 7.290 -10.617 -6.726 1.00 61.25 213 ALA A N 1
ATOM 1592 C CA . ALA A 1 213 ? 8.215 -11.294 -5.813 1.00 61.25 213 ALA A CA 1
ATOM 1593 C C . ALA A 1 213 ? 8.188 -10.763 -4.359 1.00 61.25 213 ALA A C 1
ATOM 1595 O O . ALA A 1 213 ? 8.975 -11.211 -3.518 1.00 61.25 213 ALA A O 1
ATOM 1596 N N . ARG A 1 214 ? 7.340 -9.772 -4.044 1.00 67.19 214 ARG A N 1
ATOM 1597 C CA . ARG A 1 214 ? 7.358 -9.057 -2.754 1.00 67.19 214 ARG A CA 1
ATOM 1598 C C . ARG A 1 214 ? 6.300 -9.526 -1.755 1.00 67.19 214 ARG A C 1
ATOM 1600 O O . ARG A 1 214 ? 6.285 -9.009 -0.640 1.00 67.19 214 ARG A O 1
ATOM 1607 N N . THR A 1 215 ? 5.462 -10.505 -2.077 1.00 70.62 215 THR A N 1
ATOM 1608 C CA . THR A 1 215 ? 4.580 -11.129 -1.079 1.00 70.62 215 THR A CA 1
ATOM 1609 C C . THR A 1 215 ? 5.358 -12.135 -0.227 1.00 70.62 215 THR A C 1
ATOM 1611 O O . THR A 1 215 ? 6.212 -12.872 -0.722 1.00 70.62 215 THR A O 1
ATOM 1614 N N . ILE A 1 216 ? 5.103 -12.157 1.085 1.00 74.44 216 ILE A N 1
ATOM 1615 C CA . ILE A 1 216 ? 5.590 -13.234 1.956 1.00 74.44 216 ILE A CA 1
ATOM 1616 C C . ILE A 1 216 ? 4.444 -14.218 2.147 1.00 74.44 216 ILE A C 1
ATOM 1618 O O . ILE A 1 216 ? 3.416 -13.869 2.725 1.00 74.44 216 ILE A O 1
ATOM 1622 N N . ARG A 1 217 ? 4.650 -15.463 1.717 1.00 76.94 217 ARG A N 1
ATOM 1623 C CA . ARG A 1 217 ? 3.759 -16.569 2.071 1.00 76.94 217 ARG A CA 1
ATOM 1624 C C . ARG A 1 217 ? 3.981 -16.948 3.520 1.00 76.94 217 ARG A C 1
ATOM 1626 O O . ARG A 1 217 ? 5.060 -17.415 3.886 1.00 76.94 217 ARG A O 1
ATOM 1633 N N . VAL A 1 218 ? 2.955 -16.763 4.337 1.00 77.00 218 VAL A N 1
ATOM 1634 C CA . VAL A 1 218 ? 2.936 -17.247 5.714 1.00 77.00 218 VAL A CA 1
ATOM 1635 C C . VAL A 1 218 ? 2.099 -18.513 5.754 1.00 77.00 218 VAL A C 1
ATOM 1637 O O . VAL A 1 218 ? 0.904 -18.493 5.462 1.00 77.00 218 VAL A O 1
ATOM 1640 N N . HIS A 1 219 ? 2.734 -19.620 6.126 1.00 76.69 219 HIS A N 1
ATOM 1641 C CA . HIS A 1 219 ? 2.025 -20.845 6.464 1.00 76.69 219 HIS A CA 1
ATOM 1642 C C . HIS A 1 219 ? 1.559 -20.747 7.912 1.00 76.69 219 HIS A C 1
ATOM 1644 O O . HIS A 1 219 ? 2.371 -20.719 8.838 1.00 76.69 219 HIS A O 1
ATOM 1650 N N . VAL A 1 220 ? 0.246 -20.658 8.101 1.00 75.31 220 VAL A N 1
ATOM 1651 C CA . VAL A 1 220 ? -0.363 -20.678 9.427 1.00 75.31 220 VAL A CA 1
ATOM 1652 C C . VAL A 1 220 ? -0.781 -22.113 9.699 1.00 75.31 220 VAL A C 1
ATOM 1654 O O . VAL A 1 220 ? -1.748 -22.609 9.121 1.00 75.31 220 VAL A O 1
ATOM 1657 N N . GLU A 1 221 ? -0.013 -22.786 10.552 1.00 73.50 221 GLU A N 1
ATOM 1658 C CA . GLU A 1 221 ? -0.414 -24.059 11.140 1.00 73.50 221 GLU A CA 1
ATOM 1659 C C . GLU A 1 221 ? -1.368 -23.757 12.302 1.00 73.50 221 GLU A C 1
ATOM 1661 O O . GLU A 1 221 ? -0.946 -23.174 13.307 1.00 73.50 221 GLU A O 1
ATOM 1666 N N . PRO A 1 222 ? -2.664 -24.073 12.178 1.00 66.44 222 PRO A N 1
ATOM 1667 C CA . PRO A 1 222 ? -3.583 -23.939 13.294 1.00 66.44 222 PRO A CA 1
ATOM 1668 C C . PRO A 1 222 ? -3.160 -24.911 14.399 1.00 66.44 222 PRO A C 1
ATOM 1670 O O . PRO A 1 222 ? -2.852 -26.073 14.140 1.00 66.44 222 PRO A O 1
ATOM 1673 N N . GLY A 1 223 ? -3.132 -24.429 15.644 1.00 59.22 223 GLY A N 1
ATOM 1674 C CA . GLY A 1 223 ? -2.773 -25.255 16.803 1.00 59.22 223 GLY A CA 1
ATOM 1675 C C . GLY A 1 223 ? -3.743 -26.416 17.042 1.00 59.22 223 GLY A C 1
ATOM 1676 O O . GLY A 1 223 ? -3.403 -27.357 17.758 1.00 59.22 223 GLY A O 1
ATOM 1677 N N . ASP A 1 224 ? -4.923 -26.367 16.418 1.00 59.09 224 ASP A N 1
ATOM 1678 C CA . ASP A 1 224 ? -5.961 -27.374 16.539 1.00 59.09 224 ASP A CA 1
ATOM 1679 C C . ASP A 1 224 ? -5.956 -28.345 15.347 1.00 59.09 224 ASP A C 1
ATOM 1681 O O . ASP A 1 224 ? -5.982 -27.944 14.179 1.00 59.09 224 ASP A O 1
ATOM 1685 N N . ARG A 1 225 ? -5.925 -29.653 15.637 1.00 56.00 225 ARG A N 1
ATOM 1686 C CA . ARG A 1 225 ? -5.612 -30.722 14.659 1.00 56.00 225 ARG A CA 1
ATOM 1687 C C . ARG A 1 225 ? -6.641 -30.884 13.532 1.00 56.00 225 ARG A C 1
ATOM 1689 O O . ARG A 1 225 ? -6.392 -31.638 12.594 1.00 56.00 225 ARG A O 1
ATOM 1696 N N . ASN A 1 226 ? -7.779 -30.200 13.621 1.00 57.59 226 ASN A N 1
ATOM 1697 C CA . ASN A 1 226 ? -8.891 -30.319 12.678 1.00 57.59 226 ASN A CA 1
ATOM 1698 C C . ASN A 1 226 ? -8.970 -29.182 11.647 1.00 57.59 226 ASN A C 1
ATOM 1700 O O . ASN A 1 226 ? -9.805 -29.250 10.743 1.00 57.59 226 ASN A O 1
ATOM 1704 N N . ILE A 1 227 ? -8.121 -28.156 11.741 1.00 59.81 227 ILE A N 1
ATOM 1705 C CA . ILE A 1 227 ? -8.136 -27.033 10.798 1.00 59.81 227 ILE A CA 1
ATOM 1706 C C . ILE A 1 227 ? -7.014 -27.246 9.772 1.00 59.81 227 ILE A C 1
ATOM 1708 O O . ILE A 1 227 ? -5.873 -27.550 10.116 1.00 59.81 227 ILE A O 1
ATOM 1712 N N . LYS A 1 228 ? -7.334 -27.134 8.477 1.00 68.06 228 LYS A N 1
ATOM 1713 C CA . LYS A 1 228 ? -6.331 -27.274 7.411 1.00 68.06 228 LYS A CA 1
ATOM 1714 C C . LYS A 1 228 ? -5.337 -26.106 7.485 1.00 68.06 228 LYS A C 1
ATOM 1716 O O . LYS A 1 228 ? -5.786 -24.977 7.678 1.00 68.06 228 LYS A O 1
ATOM 1721 N N . PRO A 1 229 ? -4.024 -26.341 7.297 1.00 71.25 229 PRO A N 1
ATOM 1722 C CA . PRO A 1 229 ? -3.052 -25.257 7.239 1.00 71.25 229 PRO A CA 1
ATOM 1723 C C . PRO A 1 229 ? -3.429 -24.297 6.113 1.00 71.25 229 PRO A C 1
ATOM 1725 O O . PRO A 1 229 ? -3.696 -24.720 4.983 1.00 71.25 229 PRO A O 1
ATOM 1728 N N . VAL A 1 230 ? -3.470 -23.005 6.430 1.00 77.69 230 VAL A N 1
ATOM 1729 C CA . VAL A 1 230 ? -3.814 -21.959 5.465 1.00 77.69 230 VAL A CA 1
ATOM 1730 C C . VAL A 1 230 ? -2.539 -21.217 5.103 1.00 77.69 230 VAL A C 1
ATOM 1732 O O . VAL A 1 230 ? -1.786 -20.779 5.972 1.00 77.69 230 VAL A O 1
ATOM 1735 N N . THR A 1 231 ? -2.283 -21.106 3.803 1.00 80.06 231 THR A N 1
ATOM 1736 C CA . THR A 1 231 ? -1.205 -20.261 3.287 1.00 80.06 231 THR A CA 1
ATOM 1737 C C . THR A 1 231 ? -1.815 -18.914 2.970 1.00 80.06 231 THR A C 1
ATOM 1739 O O . THR A 1 231 ? -2.767 -18.857 2.194 1.00 80.06 231 THR A O 1
ATOM 1742 N N . VAL A 1 232 ? -1.296 -17.864 3.595 1.00 78.56 232 VAL A N 1
ATOM 1743 C CA . VAL A 1 232 ? -1.757 -16.498 3.361 1.00 78.56 232 VAL A CA 1
ATOM 1744 C C . VAL A 1 232 ? -0.615 -15.690 2.768 1.00 78.56 232 VAL A C 1
ATOM 1746 O O . VAL A 1 232 ? 0.494 -15.682 3.310 1.00 78.56 232 VAL A O 1
ATOM 1749 N N . ASP A 1 233 ? -0.885 -15.032 1.645 1.00 78.88 233 ASP A N 1
ATOM 1750 C CA . ASP A 1 233 ? 0.034 -14.071 1.047 1.00 78.88 233 ASP A CA 1
ATOM 1751 C C . ASP A 1 233 ? -0.100 -12.738 1.786 1.00 78.88 233 ASP A C 1
ATOM 1753 O O . ASP A 1 233 ? -1.148 -12.093 1.752 1.00 78.88 233 ASP A O 1
ATOM 1757 N N . VAL A 1 234 ? 0.966 -12.341 2.478 1.00 71.94 234 VAL A N 1
ATOM 1758 C CA . VAL A 1 234 ? 1.026 -11.093 3.240 1.00 71.94 234 VAL A CA 1
ATOM 1759 C C . VAL A 1 234 ? 1.853 -10.066 2.457 1.00 71.94 234 VAL A C 1
ATOM 1761 O O . VAL A 1 234 ? 2.996 -10.366 2.082 1.00 71.94 234 VAL A O 1
ATOM 1764 N N . PRO A 1 235 ? 1.336 -8.848 2.215 1.00 67.94 235 PRO A N 1
ATOM 1765 C CA . PRO A 1 235 ? 2.114 -7.793 1.574 1.00 67.94 235 PRO A CA 1
ATOM 1766 C C . PRO A 1 235 ? 3.302 -7.378 2.462 1.00 67.94 235 PRO A C 1
ATOM 1768 O O . PRO A 1 235 ? 3.143 -7.159 3.661 1.00 67.94 235 PRO A O 1
ATOM 1771 N N . ARG A 1 236 ? 4.510 -7.241 1.885 1.00 64.00 236 ARG A N 1
ATOM 1772 C CA . ARG A 1 236 ? 5.738 -6.836 2.617 1.00 64.00 236 ARG A CA 1
ATOM 1773 C C . ARG A 1 236 ? 5.740 -5.402 3.153 1.00 64.00 236 ARG A C 1
ATOM 1775 O O . ARG A 1 236 ? 6.734 -4.993 3.749 1.00 64.00 236 ARG A O 1
ATOM 1782 N N . GLY A 1 237 ? 4.672 -4.641 2.958 1.00 56.97 237 GLY A N 1
ATOM 1783 C CA . GLY A 1 237 ? 4.595 -3.275 3.443 1.00 56.97 237 GLY A CA 1
ATOM 1784 C C . GLY A 1 237 ? 3.186 -2.703 3.380 1.00 56.97 237 GLY A C 1
ATOM 1785 O O . GLY A 1 237 ? 2.525 -2.811 2.351 1.00 56.97 237 GLY A O 1
ATOM 1786 N N . SER A 1 238 ? 2.757 -2.092 4.485 1.00 55.38 238 SER A N 1
ATOM 1787 C CA . SER A 1 238 ? 1.647 -1.139 4.546 1.00 55.38 238 SER A CA 1
ATOM 1788 C C . SER A 1 238 ? 2.194 0.291 4.707 1.00 55.38 238 SER A C 1
ATOM 1790 O O . SER A 1 238 ? 3.308 0.499 5.208 1.00 55.38 238 SER A O 1
ATOM 1792 N N . GLY A 1 239 ? 1.450 1.286 4.216 1.00 63.00 239 GLY A N 1
ATOM 1793 C CA . GLY A 1 239 ? 1.787 2.709 4.355 1.00 63.00 239 GLY A CA 1
ATOM 1794 C C . GLY A 1 239 ? 3.052 3.147 3.596 1.00 63.00 239 GLY A C 1
ATOM 1795 O O . GLY A 1 239 ? 3.297 2.725 2.467 1.00 63.00 239 GLY A O 1
ATOM 1796 N N . LEU A 1 240 ? 3.885 3.990 4.227 1.00 60.81 240 LEU A N 1
ATOM 1797 C CA . LEU A 1 240 ? 5.112 4.615 3.673 1.00 60.81 240 LEU A CA 1
ATOM 1798 C C . LEU A 1 240 ? 6.180 3.641 3.150 1.00 60.81 240 LEU A C 1
ATOM 1800 O O . LEU A 1 240 ? 7.134 4.062 2.497 1.00 60.81 240 LEU A O 1
ATOM 1804 N N . THR A 1 241 ? 6.029 2.339 3.387 1.00 62.78 241 THR A N 1
ATOM 1805 C CA . THR A 1 241 ? 6.865 1.305 2.756 1.00 62.78 241 THR A CA 1
ATOM 1806 C C . THR A 1 241 ? 6.776 1.326 1.231 1.00 62.78 241 THR A C 1
ATOM 1808 O O . THR A 1 241 ? 7.682 0.811 0.575 1.00 62.78 241 THR A O 1
ATOM 1811 N N . TRP A 1 242 ? 5.779 1.999 0.646 1.00 64.12 242 TRP A N 1
ATOM 1812 C CA . TRP A 1 242 ? 5.767 2.303 -0.784 1.00 64.12 242 TRP A CA 1
ATOM 1813 C C . TRP A 1 242 ? 7.027 3.070 -1.248 1.00 64.12 242 TRP A C 1
ATOM 1815 O O . TRP A 1 242 ? 7.494 2.872 -2.365 1.00 64.12 242 TRP A O 1
ATOM 1825 N N . LEU A 1 243 ? 7.665 3.873 -0.386 1.00 66.38 243 LEU A N 1
ATOM 1826 C CA . LEU A 1 243 ? 8.936 4.547 -0.704 1.00 66.38 243 LEU A CA 1
ATOM 1827 C C . LEU A 1 243 ? 10.091 3.555 -0.899 1.00 66.38 243 LEU A C 1
ATOM 1829 O O . LEU A 1 243 ? 11.012 3.820 -1.671 1.00 66.38 243 LEU A O 1
ATOM 1833 N N . MET A 1 244 ? 10.017 2.374 -0.276 1.00 66.06 244 MET A N 1
ATOM 1834 C CA . MET A 1 244 ? 10.972 1.286 -0.521 1.00 66.06 244 MET A CA 1
ATOM 1835 C C . MET A 1 244 ? 10.805 0.668 -1.918 1.00 66.06 244 MET A C 1
ATOM 1837 O O . MET A 1 244 ? 11.645 -0.118 -2.348 1.00 66.06 244 MET A O 1
ATOM 1841 N N . TYR A 1 245 ? 9.751 1.013 -2.669 1.00 63.84 245 TYR A N 1
ATOM 1842 C CA . TYR A 1 245 ? 9.675 0.667 -4.091 1.00 63.84 245 TYR A CA 1
ATOM 1843 C C . TYR A 1 245 ? 10.628 1.511 -4.935 1.00 63.84 245 TYR A C 1
ATOM 1845 O O . TYR A 1 245 ? 11.075 1.043 -5.981 1.00 63.84 245 TYR A O 1
ATOM 1853 N N . LEU A 1 246 ? 10.997 2.710 -4.475 1.00 66.00 246 LEU A N 1
ATOM 1854 C CA . LEU A 1 246 ? 11.939 3.573 -5.185 1.00 66.00 246 LEU A CA 1
ATOM 1855 C C . LEU A 1 246 ? 13.392 3.129 -4.978 1.00 66.00 246 LEU A C 1
ATOM 1857 O O . LEU A 1 246 ? 14.207 3.277 -5.888 1.00 66.00 246 LEU A O 1
ATOM 1861 N N . THR A 1 247 ? 13.717 2.524 -3.835 1.00 66.88 247 THR A N 1
ATOM 1862 C CA . THR A 1 247 ? 15.078 2.066 -3.534 1.00 66.88 247 THR A CA 1
ATOM 1863 C C . THR A 1 247 ? 15.380 0.741 -4.253 1.00 66.88 247 THR A C 1
ATOM 1865 O O . THR A 1 247 ? 14.637 -0.235 -4.178 1.00 66.88 247 THR A O 1
ATOM 1868 N N . GLY A 1 248 ? 16.445 0.716 -5.066 1.00 65.31 248 GLY A N 1
ATOM 1869 C CA . GLY A 1 248 ? 16.887 -0.487 -5.786 1.00 65.31 248 GLY A CA 1
ATOM 1870 C C . GLY A 1 248 ? 17.391 -1.599 -4.856 1.00 65.31 248 GLY A C 1
ATOM 1871 O O . GLY A 1 248 ? 17.677 -1.353 -3.685 1.00 65.31 248 GLY A O 1
ATOM 1872 N N . SER A 1 249 ? 17.529 -2.823 -5.387 1.00 68.56 249 SER A N 1
ATOM 1873 C CA . SER A 1 249 ? 18.116 -3.946 -4.638 1.00 68.56 249 SER A CA 1
ATOM 1874 C C . SER A 1 249 ? 19.498 -3.562 -4.106 1.00 68.56 249 SER A C 1
ATOM 1876 O O . SER A 1 249 ? 20.298 -2.982 -4.842 1.00 68.56 249 SER A O 1
ATOM 1878 N N . ARG A 1 250 ? 19.763 -3.857 -2.829 1.00 73.38 250 ARG A N 1
ATOM 1879 C CA . ARG A 1 250 ? 21.033 -3.532 -2.156 1.00 73.38 250 ARG A CA 1
ATOM 1880 C C . ARG A 1 250 ? 22.188 -4.442 -2.577 1.00 73.38 250 ARG A C 1
ATOM 1882 O O . ARG A 1 250 ? 23.331 -4.118 -2.290 1.00 73.38 250 ARG A O 1
ATOM 1889 N N . ASP A 1 251 ? 21.891 -5.525 -3.291 1.00 78.44 251 ASP A N 1
ATOM 1890 C CA . ASP A 1 251 ? 22.857 -6.587 -3.592 1.00 78.44 251 ASP A CA 1
ATOM 1891 C C . ASP A 1 251 ? 23.574 -6.406 -4.948 1.00 78.44 251 ASP A C 1
ATOM 1893 O O . ASP A 1 251 ? 24.345 -7.267 -5.365 1.00 78.44 251 ASP A O 1
ATOM 1897 N N . LEU A 1 252 ? 23.322 -5.307 -5.672 1.00 77.81 252 LEU A N 1
ATOM 1898 C CA . LEU A 1 252 ? 23.949 -5.023 -6.970 1.00 77.81 252 LEU A CA 1
ATOM 1899 C C . LEU A 1 252 ? 25.187 -4.119 -6.821 1.00 77.81 252 LEU A C 1
ATOM 1901 O O . LEU A 1 252 ? 25.185 -3.227 -5.972 1.00 77.81 252 LEU A O 1
ATOM 1905 N N . PRO A 1 253 ? 26.214 -4.259 -7.688 1.00 85.94 253 PRO A N 1
ATOM 1906 C CA . PRO A 1 253 ? 27.321 -3.306 -7.757 1.00 85.94 253 PRO A CA 1
ATOM 1907 C C . PRO A 1 253 ? 26.798 -1.876 -7.949 1.00 85.94 253 PRO A C 1
ATOM 1909 O O . PRO A 1 253 ? 25.875 -1.664 -8.737 1.00 85.94 253 PRO A O 1
ATOM 1912 N N . GLY A 1 254 ? 27.408 -0.889 -7.283 1.00 86.25 254 GLY A N 1
ATOM 1913 C CA . GLY A 1 254 ? 26.863 0.476 -7.192 1.00 86.25 254 GLY A CA 1
ATOM 1914 C C . GLY A 1 254 ? 26.501 1.128 -8.536 1.00 86.25 254 GLY A C 1
ATOM 1915 O O . GLY A 1 254 ? 25.482 1.802 -8.635 1.00 86.25 254 GLY A O 1
ATOM 1916 N N . ILE A 1 255 ? 27.265 0.863 -9.605 1.00 86.44 255 ILE A N 1
ATOM 1917 C CA . ILE A 1 255 ? 26.976 1.379 -10.958 1.00 86.44 255 ILE A CA 1
ATOM 1918 C C . ILE A 1 255 ? 25.706 0.747 -11.550 1.00 86.44 255 ILE A C 1
ATOM 1920 O O . ILE A 1 255 ? 24.857 1.452 -12.091 1.00 86.44 255 ILE A O 1
ATOM 1924 N N . LEU A 1 256 ? 25.552 -0.575 -11.431 1.00 81.81 256 LEU A N 1
ATOM 1925 C CA . LEU A 1 256 ? 24.359 -1.302 -11.885 1.00 81.81 256 LEU A CA 1
ATOM 1926 C C . LEU A 1 256 ? 23.132 -0.909 -11.060 1.00 81.81 256 LEU A C 1
ATOM 1928 O O . LEU A 1 256 ? 22.040 -0.765 -11.606 1.00 81.81 256 LEU A O 1
ATOM 1932 N N . GLN A 1 257 ? 23.318 -0.685 -9.759 1.00 82.88 257 GLN A N 1
ATOM 1933 C CA . GLN A 1 257 ? 22.270 -0.180 -8.882 1.00 82.88 257 GLN A CA 1
ATOM 1934 C C . GLN A 1 257 ? 21.833 1.231 -9.291 1.00 82.88 257 GLN A C 1
ATOM 1936 O O . GLN A 1 257 ? 20.632 1.489 -9.368 1.00 82.88 257 GLN A O 1
ATOM 1941 N N . PHE A 1 258 ? 22.777 2.127 -9.598 1.00 83.00 258 PHE A N 1
ATOM 1942 C CA . PHE A 1 258 ? 22.483 3.478 -10.073 1.00 83.00 258 PHE A CA 1
ATOM 1943 C C . PHE A 1 258 ? 21.740 3.450 -11.413 1.00 83.00 258 PHE A C 1
ATOM 1945 O O . PHE A 1 258 ? 20.650 4.009 -11.515 1.00 83.00 258 PHE A O 1
ATOM 1952 N N . LEU A 1 259 ? 22.268 2.726 -12.407 1.00 83.75 259 LEU A N 1
ATOM 1953 C CA . LEU A 1 259 ? 21.637 2.576 -13.722 1.00 83.75 259 LEU A CA 1
ATOM 1954 C C . LEU A 1 259 ? 20.235 1.981 -13.610 1.00 83.75 259 LEU A C 1
ATOM 1956 O O . LEU A 1 259 ? 19.297 2.522 -14.192 1.00 83.75 259 LEU A O 1
ATOM 1960 N N . GLY A 1 260 ? 20.073 0.910 -12.830 1.00 82.81 260 GLY A N 1
ATOM 1961 C CA . GLY A 1 260 ? 18.778 0.281 -12.592 1.00 82.81 260 GLY A CA 1
ATOM 1962 C C . GLY A 1 260 ? 17.807 1.203 -11.859 1.00 82.81 260 GLY A C 1
ATOM 1963 O O . GLY A 1 260 ? 16.626 1.225 -12.185 1.00 82.81 260 GLY A O 1
ATOM 1964 N N . THR A 1 261 ? 18.289 2.007 -10.909 1.00 84.06 261 THR A N 1
ATOM 1965 C CA . THR A 1 261 ? 17.448 2.980 -10.200 1.00 84.06 261 THR A CA 1
ATOM 1966 C C . THR A 1 261 ? 16.983 4.078 -11.146 1.00 84.06 261 THR A C 1
ATOM 1968 O O . THR A 1 261 ? 15.791 4.349 -11.177 1.00 84.06 261 THR A O 1
ATOM 1971 N N . VAL A 1 262 ? 17.874 4.651 -11.961 1.00 85.12 262 VAL A N 1
ATOM 1972 C CA . VAL A 1 262 ? 17.540 5.730 -12.907 1.00 85.12 262 VAL A CA 1
ATOM 1973 C C . VAL A 1 262 ? 16.607 5.239 -14.017 1.00 85.12 262 VAL A C 1
ATOM 1975 O O . VAL A 1 262 ? 15.599 5.882 -14.296 1.00 85.12 262 VAL A O 1
ATOM 1978 N N . THR A 1 263 ? 16.898 4.086 -14.628 1.00 86.56 263 THR A N 1
ATOM 1979 C CA . THR A 1 263 ? 16.094 3.553 -15.748 1.00 86.56 263 THR A CA 1
ATOM 1980 C C . THR A 1 263 ? 14.739 3.005 -15.309 1.00 86.56 263 THR A C 1
ATOM 1982 O O . THR A 1 263 ? 13.762 3.146 -16.042 1.00 86.56 263 THR A O 1
ATOM 1985 N N . LEU A 1 264 ? 14.638 2.419 -14.111 1.00 88.56 264 LEU A N 1
ATOM 1986 C CA . LEU A 1 264 ? 13.363 1.929 -13.576 1.00 88.56 264 LEU A CA 1
ATOM 1987 C C . LEU A 1 264 ? 12.591 2.994 -12.794 1.00 88.56 264 LEU A C 1
ATOM 1989 O O . LEU A 1 264 ? 11.458 2.725 -12.405 1.00 88.56 264 LEU A O 1
ATOM 1993 N N . PHE A 1 265 ? 13.152 4.186 -12.568 1.00 89.44 265 PHE A N 1
ATOM 1994 C CA . PHE A 1 265 ? 12.495 5.235 -11.787 1.00 89.44 265 PHE A CA 1
ATOM 1995 C C . PHE A 1 265 ? 11.134 5.624 -12.373 1.00 89.44 265 PHE A C 1
ATOM 1997 O O . PHE A 1 265 ? 10.128 5.580 -11.667 1.00 89.44 265 PHE A O 1
ATOM 2004 N N . GLY A 1 266 ? 11.087 5.933 -13.674 1.00 91.62 266 GLY A N 1
ATOM 2005 C CA . GLY A 1 266 ? 9.845 6.265 -14.377 1.00 91.62 266 GLY A CA 1
ATOM 2006 C C . GLY A 1 266 ? 8.799 5.145 -14.285 1.00 91.62 266 GLY A C 1
ATOM 2007 O O . GLY A 1 266 ? 7.719 5.379 -13.739 1.00 91.62 266 GLY A O 1
ATOM 2008 N N . PRO A 1 267 ? 9.116 3.912 -14.733 1.00 91.69 267 PRO A N 1
ATOM 2009 C CA . PRO A 1 267 ? 8.209 2.771 -14.609 1.00 91.69 267 PRO A CA 1
ATOM 2010 C C . PRO A 1 267 ? 7.708 2.519 -13.180 1.00 91.69 267 PRO A C 1
ATOM 2012 O O . PRO A 1 267 ? 6.519 2.264 -12.991 1.00 91.69 267 PRO A O 1
ATOM 2015 N N . ARG A 1 268 ? 8.579 2.642 -12.169 1.00 89.75 268 ARG A N 1
ATOM 2016 C CA . ARG A 1 268 ? 8.215 2.489 -10.750 1.00 89.75 268 ARG A CA 1
ATOM 2017 C C . ARG A 1 268 ? 7.236 3.552 -10.280 1.00 89.75 268 ARG A C 1
ATOM 2019 O O . ARG A 1 268 ? 6.310 3.218 -9.552 1.00 89.75 268 ARG A O 1
ATOM 2026 N N . LEU A 1 269 ? 7.416 4.808 -10.687 1.00 91.56 269 LEU A N 1
ATOM 2027 C CA . LEU A 1 269 ? 6.489 5.886 -10.340 1.00 91.56 269 LEU A CA 1
ATOM 2028 C C . LEU A 1 269 ? 5.110 5.675 -10.965 1.00 91.56 269 LEU A C 1
ATOM 2030 O O . LEU A 1 269 ? 4.103 5.873 -10.289 1.00 91.56 269 LEU A O 1
ATOM 2034 N N . CYS A 1 270 ? 5.052 5.248 -12.228 1.00 93.00 270 CYS A N 1
ATOM 2035 C CA . CYS A 1 270 ? 3.784 4.940 -12.888 1.00 93.00 270 CYS A CA 1
ATOM 2036 C C . CYS A 1 270 ? 3.067 3.755 -12.229 1.00 93.00 270 CYS A C 1
ATOM 2038 O O . CYS A 1 270 ? 1.864 3.830 -11.985 1.00 93.00 270 CYS A O 1
ATOM 2040 N N . ASP A 1 271 ? 3.798 2.684 -11.914 1.00 90.94 271 ASP A N 1
ATOM 2041 C CA . ASP A 1 271 ? 3.247 1.519 -11.216 1.00 90.94 271 ASP A CA 1
ATOM 2042 C C . ASP A 1 271 ? 2.757 1.888 -9.808 1.00 90.94 271 ASP A C 1
ATOM 2044 O O . ASP A 1 271 ? 1.645 1.542 -9.419 1.00 90.94 271 ASP A O 1
ATOM 2048 N N . LEU A 1 272 ? 3.526 2.697 -9.078 1.00 88.50 272 LEU A N 1
ATOM 2049 C CA . LEU A 1 272 ? 3.125 3.233 -7.782 1.00 88.50 272 LEU A CA 1
ATOM 2050 C C . LEU A 1 272 ? 1.857 4.097 -7.875 1.00 88.50 272 LEU A C 1
ATOM 2052 O O . LEU A 1 272 ? 0.948 3.931 -7.063 1.00 88.50 272 LEU A O 1
ATOM 2056 N N . ALA A 1 273 ? 1.770 5.000 -8.856 1.00 93.19 273 ALA A N 1
ATOM 2057 C CA . ALA A 1 273 ? 0.585 5.829 -9.070 1.00 93.19 273 ALA A CA 1
ATOM 2058 C C . ALA A 1 273 ? -0.651 4.964 -9.364 1.00 93.19 273 ALA A C 1
ATOM 2060 O O . ALA A 1 273 ? -1.726 5.200 -8.809 1.00 93.19 273 ALA A O 1
ATOM 2061 N N . TYR A 1 274 ? -0.484 3.926 -10.189 1.00 93.38 274 TYR A N 1
ATOM 2062 C CA . TYR A 1 274 ? -1.535 2.955 -10.479 1.00 93.38 274 TYR A CA 1
ATOM 2063 C C . TYR A 1 274 ? -1.972 2.191 -9.222 1.00 93.38 274 TYR A C 1
ATOM 2065 O O . TYR A 1 274 ? -3.169 2.100 -8.945 1.00 93.38 274 TYR A O 1
ATOM 2073 N N . GLN A 1 275 ? -1.021 1.694 -8.426 1.00 89.00 275 GLN A N 1
ATOM 2074 C CA . GLN A 1 275 ? -1.305 1.003 -7.167 1.00 89.00 275 GLN A CA 1
ATOM 2075 C C . GLN A 1 275 ? -2.030 1.914 -6.172 1.00 89.00 275 GLN A C 1
ATOM 2077 O O . GLN A 1 275 ? -3.039 1.500 -5.610 1.00 89.00 275 GLN A O 1
ATOM 2082 N N . MET A 1 276 ? -1.596 3.167 -6.003 1.00 90.56 276 MET A N 1
ATOM 2083 C CA . MET A 1 276 ? -2.287 4.137 -5.145 1.00 90.56 276 MET A CA 1
ATOM 2084 C C . MET A 1 276 ? -3.718 4.413 -5.621 1.00 90.56 276 MET A C 1
ATOM 2086 O O . MET A 1 276 ? -4.641 4.426 -4.806 1.00 90.56 276 MET A O 1
ATOM 2090 N N . GLY A 1 277 ? -3.926 4.584 -6.930 1.00 94.19 277 GLY A N 1
ATOM 2091 C CA . GLY A 1 277 ? -5.260 4.784 -7.500 1.00 94.19 277 GLY A CA 1
ATOM 2092 C C . GLY A 1 277 ? -6.175 3.580 -7.270 1.00 94.19 277 GLY A C 1
ATOM 2093 O O . GLY A 1 277 ? -7.330 3.736 -6.868 1.00 94.19 277 GLY A O 1
ATOM 2094 N N . ARG A 1 278 ? -5.639 2.368 -7.441 1.00 92.62 278 ARG A N 1
ATOM 2095 C CA . ARG A 1 278 ? -6.356 1.125 -7.148 1.00 92.62 278 ARG A CA 1
ATOM 2096 C C . ARG A 1 278 ? -6.699 1.008 -5.661 1.00 92.62 278 ARG A C 1
ATOM 2098 O O . ARG A 1 278 ? -7.850 0.731 -5.336 1.00 92.62 278 ARG A O 1
ATOM 2105 N N . THR A 1 279 ? -5.751 1.269 -4.764 1.00 89.31 279 THR A N 1
ATOM 2106 C CA . THR A 1 279 ? -5.986 1.261 -3.311 1.00 89.31 279 THR A CA 1
ATOM 2107 C C . THR A 1 279 ? -7.062 2.269 -2.913 1.00 89.31 279 THR A C 1
ATOM 2109 O O . THR A 1 279 ? -7.937 1.938 -2.118 1.00 89.31 279 THR A O 1
ATOM 2112 N N . ALA A 1 280 ? -7.068 3.468 -3.505 1.00 94.19 280 ALA A N 1
ATOM 2113 C CA . ALA A 1 280 ? -8.115 4.458 -3.262 1.00 94.19 280 ALA A CA 1
ATOM 2114 C C . ALA A 1 280 ? -9.511 3.934 -3.649 1.00 94.19 280 ALA A C 1
ATOM 2116 O O . ALA A 1 280 ? -10.455 4.055 -2.866 1.00 94.19 280 ALA A O 1
ATOM 2117 N N . GLN A 1 281 ? -9.638 3.304 -4.822 1.00 95.38 281 GLN A N 1
ATOM 2118 C CA . GLN A 1 281 ? -10.898 2.702 -5.271 1.00 95.38 281 GLN A CA 1
ATOM 2119 C C . GLN A 1 281 ? -11.342 1.550 -4.357 1.00 95.38 281 GLN A C 1
ATOM 2121 O O . GLN A 1 281 ? -12.523 1.424 -4.020 1.00 95.38 281 GLN A O 1
ATOM 2126 N N . GLU A 1 282 ? -10.402 0.706 -3.941 1.00 91.88 282 GLU A N 1
ATOM 2127 C CA . GLU A 1 282 ? -10.682 -0.417 -3.049 1.00 91.88 282 GLU A CA 1
ATOM 2128 C C . GLU A 1 282 ? -11.094 0.052 -1.645 1.00 91.88 282 GLU A C 1
ATOM 2130 O O . GLU A 1 282 ? -12.001 -0.532 -1.061 1.00 91.88 282 GLU A O 1
ATOM 2135 N N . LEU A 1 283 ? -10.502 1.132 -1.124 1.00 93.19 283 LEU A N 1
ATOM 2136 C CA . LEU A 1 283 ? -10.905 1.747 0.146 1.00 93.19 283 LEU A CA 1
ATOM 2137 C C . LEU A 1 283 ? -12.285 2.419 0.069 1.00 93.19 283 LEU A C 1
ATOM 2139 O O . LEU A 1 283 ? -13.006 2.437 1.061 1.00 93.19 283 LEU A O 1
ATOM 2143 N N . TRP A 1 284 ? -12.693 2.946 -1.091 1.00 94.44 284 TRP A N 1
ATOM 2144 C CA . TRP A 1 284 ? -14.056 3.475 -1.284 1.00 94.44 284 TRP A CA 1
ATOM 2145 C C . TRP A 1 284 ? -15.126 2.389 -1.313 1.00 94.44 284 TRP A C 1
ATOM 2147 O O . TRP A 1 284 ? -16.283 2.657 -1.000 1.00 94.44 284 TRP A O 1
ATOM 2157 N N . THR A 1 285 ? -14.745 1.180 -1.716 1.00 94.50 285 THR A N 1
ATOM 2158 C CA . THR A 1 285 ? -15.648 0.034 -1.878 1.00 94.50 285 THR A CA 1
ATOM 2159 C C . THR A 1 285 ? -15.485 -0.999 -0.767 1.00 94.50 285 THR A C 1
ATOM 2161 O O . THR A 1 285 ? -16.051 -2.090 -0.850 1.00 94.50 285 THR A O 1
ATOM 2164 N N . ILE A 1 286 ? -14.714 -0.673 0.277 1.00 93.38 286 ILE A N 1
ATOM 2165 C CA . ILE A 1 286 ? -14.472 -1.587 1.383 1.00 93.38 286 ILE A CA 1
ATOM 2166 C C . ILE A 1 286 ? -15.755 -1.781 2.190 1.00 93.38 286 ILE A C 1
ATOM 2168 O O . ILE A 1 286 ? -16.449 -0.840 2.569 1.00 93.38 286 ILE A O 1
ATOM 2172 N N . ASP A 1 287 ? -16.071 -3.041 2.448 1.00 93.44 287 ASP A N 1
ATOM 2173 C CA . ASP A 1 287 ? -17.179 -3.438 3.301 1.00 93.44 287 ASP A CA 1
ATOM 2174 C C . ASP A 1 287 ? -16.743 -3.283 4.764 1.00 93.44 287 ASP A C 1
ATOM 2176 O O . ASP A 1 287 ? -16.051 -4.140 5.324 1.00 93.44 287 ASP A O 1
ATOM 2180 N N . VAL A 1 288 ? -17.095 -2.121 5.326 1.00 93.56 288 VAL A N 1
ATOM 2181 C CA . VAL A 1 288 ? -16.736 -1.686 6.684 1.00 93.56 288 VAL A CA 1
ATOM 2182 C C . VAL A 1 288 ? -17.325 -2.619 7.742 1.00 93.56 288 VAL A C 1
ATOM 2184 O O . VAL A 1 288 ? -16.691 -2.868 8.767 1.00 93.56 288 VAL A O 1
ATOM 2187 N N . ASP A 1 289 ? -18.505 -3.177 7.481 1.00 90.88 289 ASP A N 1
ATOM 2188 C CA . ASP A 1 289 ? -19.211 -4.038 8.426 1.00 90.88 289 ASP A CA 1
ATOM 2189 C C . ASP A 1 289 ? -18.444 -5.350 8.645 1.00 90.88 289 ASP A C 1
ATOM 2191 O O . ASP A 1 289 ? -18.244 -5.772 9.783 1.00 90.88 289 ASP A O 1
ATOM 2195 N N . ALA A 1 290 ? -17.889 -5.936 7.581 1.00 90.19 290 ALA A N 1
ATOM 2196 C CA . ALA A 1 290 ? -17.075 -7.147 7.691 1.00 90.19 290 ALA A CA 1
ATOM 2197 C C . ALA A 1 290 ? -15.701 -6.943 8.363 1.00 90.19 290 ALA A C 1
ATOM 2199 O O . ALA A 1 290 ? -15.099 -7.915 8.819 1.00 90.19 290 ALA A O 1
ATOM 2200 N N . ILE A 1 291 ? -15.169 -5.716 8.400 1.00 93.62 291 ILE A N 1
ATOM 2201 C CA . ILE A 1 291 ? -13.842 -5.420 8.981 1.00 93.62 291 ILE A CA 1
ATOM 2202 C C . ILE A 1 291 ? -13.913 -4.803 10.380 1.00 93.62 291 ILE A C 1
ATOM 2204 O O . ILE A 1 291 ? -12.903 -4.802 11.085 1.00 93.62 291 ILE A O 1
ATOM 2208 N N . ALA A 1 292 ? -15.077 -4.300 10.799 1.00 92.62 292 ALA A N 1
ATOM 2209 C CA . ALA A 1 292 ? -15.233 -3.608 12.073 1.00 92.62 292 ALA A CA 1
ATOM 2210 C C . ALA A 1 292 ? -14.877 -4.500 13.268 1.00 92.62 292 ALA A C 1
ATOM 2212 O O . ALA A 1 292 ? -14.077 -4.091 14.110 1.00 92.62 292 ALA A O 1
ATOM 2213 N N . ASP A 1 293 ? -15.399 -5.727 13.314 1.00 91.94 293 ASP A N 1
ATOM 2214 C CA . ASP A 1 293 ? -15.114 -6.669 14.401 1.00 91.94 293 ASP A CA 1
ATOM 2215 C C . ASP A 1 293 ? -13.635 -7.094 14.446 1.00 91.94 293 ASP A C 1
ATOM 2217 O O . ASP A 1 293 ? -13.020 -6.977 15.508 1.00 91.94 293 ASP A O 1
ATOM 2221 N N . PRO A 1 294 ? -13.001 -7.494 13.325 1.00 94.19 294 PRO A N 1
ATOM 2222 C CA . PRO A 1 294 ? -11.560 -7.737 13.282 1.00 94.19 294 PRO A CA 1
ATOM 2223 C C . PRO A 1 294 ? -10.707 -6.568 13.788 1.00 94.19 294 PRO A C 1
ATOM 2225 O O . PRO A 1 294 ? -9.783 -6.765 14.583 1.00 94.19 294 PRO A O 1
ATOM 2228 N N . VAL A 1 295 ? -11.025 -5.337 13.371 1.00 94.31 295 VAL A N 1
ATOM 2229 C CA . VAL A 1 295 ? -10.307 -4.144 13.842 1.00 94.31 295 VAL A CA 1
ATOM 2230 C C . VAL A 1 295 ? -10.579 -3.889 15.326 1.00 94.31 295 VAL A C 1
ATOM 2232 O O . VAL A 1 295 ? -9.660 -3.527 16.058 1.00 94.31 295 VAL A O 1
ATOM 2235 N N . LYS A 1 296 ? -11.800 -4.130 15.813 1.00 92.50 296 LYS A N 1
ATOM 2236 C CA . LYS A 1 296 ? -12.144 -4.027 17.240 1.00 92.50 296 LYS A CA 1
ATOM 2237 C C . LYS A 1 296 ? -11.284 -4.965 18.084 1.00 92.50 296 LYS A C 1
ATOM 2239 O O . LYS A 1 296 ? -10.711 -4.516 19.078 1.00 92.50 296 LYS A O 1
ATOM 2244 N N . THR A 1 297 ? -11.166 -6.232 17.682 1.00 93.12 297 THR A N 1
ATOM 2245 C CA . THR A 1 297 ? -10.311 -7.232 18.344 1.00 93.12 297 THR A CA 1
ATOM 2246 C C . THR A 1 297 ? -8.868 -6.749 18.403 1.00 93.12 297 THR A C 1
ATOM 2248 O O . THR A 1 297 ? -8.228 -6.794 19.450 1.00 93.12 297 THR A O 1
ATOM 2251 N N . LEU A 1 298 ? -8.376 -6.227 17.284 1.00 93.88 298 LEU A N 1
ATOM 2252 C CA . LEU A 1 298 ? -7.016 -5.737 17.132 1.00 93.88 298 LEU A CA 1
ATOM 2253 C C . LEU A 1 298 ? -6.695 -4.481 17.952 1.00 93.88 298 LEU A C 1
ATOM 2255 O O . LEU A 1 298 ? -5.606 -4.372 18.502 1.00 93.88 298 LEU A O 1
ATOM 2259 N N . VAL A 1 299 ? -7.626 -3.535 18.036 1.00 92.31 299 VAL A N 1
ATOM 2260 C CA . VAL A 1 299 ? -7.462 -2.307 18.826 1.00 92.31 299 VAL A CA 1
ATOM 2261 C C . VAL A 1 299 ? -7.550 -2.605 20.325 1.00 92.31 299 VAL A C 1
ATOM 2263 O O . VAL A 1 299 ? -6.851 -1.975 21.116 1.00 92.31 299 VAL A O 1
ATOM 2266 N N . ARG A 1 300 ? -8.390 -3.572 20.723 1.00 90.81 300 ARG A N 1
ATOM 2267 C CA . ARG A 1 300 ? -8.480 -4.055 22.113 1.00 90.81 300 ARG A CA 1
ATOM 2268 C C . ARG A 1 300 ? -7.270 -4.894 22.513 1.00 90.81 300 ARG A C 1
ATOM 2270 O O . ARG A 1 300 ? -6.887 -4.892 23.681 1.00 90.81 300 ARG A O 1
ATOM 2277 N N . ALA A 1 301 ? -6.674 -5.611 21.565 1.00 89.44 301 ALA A N 1
ATOM 2278 C CA . ALA A 1 301 ? -5.428 -6.312 21.786 1.00 89.44 301 ALA A CA 1
ATOM 2279 C C . ALA A 1 301 ? -4.307 -5.282 21.963 1.00 89.44 301 ALA A C 1
ATOM 2281 O O . ALA A 1 301 ? -3.809 -4.686 21.011 1.00 89.44 301 ALA A O 1
ATOM 2282 N N . ASP A 1 302 ? -3.873 -5.076 23.205 1.00 81.69 302 ASP A N 1
ATOM 2283 C CA . ASP A 1 302 ? -2.812 -4.111 23.495 1.00 81.69 302 ASP A CA 1
ATOM 2284 C C . ASP A 1 302 ? -1.443 -4.507 22.890 1.00 81.69 302 ASP A C 1
ATOM 2286 O O . ASP A 1 302 ? -0.487 -3.737 22.900 1.00 81.69 302 ASP A O 1
ATOM 2290 N N . GLY A 1 303 ? -1.351 -5.679 22.256 1.00 88.94 303 GLY A N 1
ATOM 2291 C CA . GLY A 1 303 ? -0.155 -6.145 21.570 1.00 88.94 303 GLY A CA 1
ATOM 2292 C C . GLY A 1 303 ? -0.447 -7.010 20.348 1.00 88.94 303 GLY A C 1
ATOM 2293 O O . GLY A 1 303 ? -1.493 -6.931 19.710 1.00 88.94 303 GLY A O 1
ATOM 2294 N N . LYS A 1 304 ? 0.533 -7.847 20.005 1.00 92.06 304 LYS A N 1
ATOM 2295 C CA . LYS A 1 304 ? 0.467 -8.749 18.854 1.00 92.06 304 LYS A CA 1
ATOM 2296 C C . LYS A 1 304 ? -0.566 -9.859 19.071 1.00 92.06 304 LYS A C 1
ATOM 2298 O O . LYS A 1 304 ? -0.466 -10.607 20.042 1.00 92.06 304 LYS A O 1
ATOM 2303 N N . VAL A 1 305 ? -1.461 -10.037 18.102 1.00 94.12 305 VAL A N 1
ATOM 2304 C CA . VAL A 1 305 ? -2.381 -11.179 18.006 1.00 94.12 305 VAL A CA 1
ATOM 2305 C C . VAL A 1 305 ? -1.809 -12.186 17.011 1.00 94.12 305 VAL A C 1
ATOM 2307 O O . VAL A 1 305 ? -1.398 -11.808 15.915 1.00 94.12 305 VAL A O 1
ATOM 2310 N N . SER A 1 306 ? -1.732 -13.467 17.376 1.00 92.88 306 SER A N 1
ATOM 2311 C CA . SER A 1 306 ? -1.258 -14.502 16.447 1.00 92.88 306 SER A CA 1
ATOM 2312 C C . SER A 1 306 ? -2.271 -14.727 15.321 1.00 92.88 306 SER A C 1
ATOM 2314 O O . SER A 1 306 ? -3.477 -14.634 15.547 1.00 92.88 306 SER A O 1
ATOM 2316 N N . PHE A 1 307 ? -1.805 -15.070 14.115 1.00 90.31 307 PHE A N 1
ATOM 2317 C CA . PHE A 1 307 ? -2.723 -15.354 13.002 1.00 90.31 307 PHE A CA 1
ATOM 2318 C C . PHE A 1 307 ? -3.686 -16.500 13.321 1.00 90.31 307 PHE A C 1
ATOM 2320 O O . PHE A 1 307 ? -4.857 -16.418 12.978 1.00 90.31 307 PHE A O 1
ATOM 2327 N N . ALA 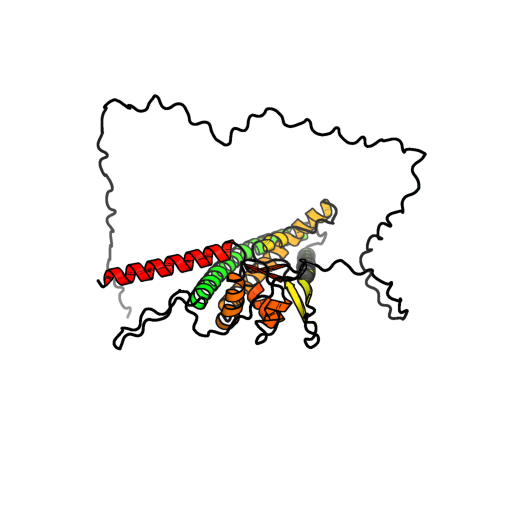A 1 308 ? -3.207 -17.541 14.010 1.00 89.69 308 ALA A N 1
ATOM 2328 C CA . ALA A 1 308 ? -4.039 -18.673 14.404 1.00 89.69 308 ALA A CA 1
ATOM 2329 C C . ALA A 1 308 ? -5.211 -18.232 15.297 1.00 89.69 308 ALA A C 1
ATOM 2331 O O . ALA A 1 308 ? -6.358 -18.480 14.941 1.00 89.69 308 ALA A O 1
ATOM 2332 N N . ALA A 1 309 ? -4.934 -17.502 16.387 1.00 90.62 309 ALA A N 1
ATOM 2333 C CA . ALA A 1 309 ? -5.978 -17.019 17.294 1.00 90.62 309 ALA A CA 1
ATOM 2334 C C . ALA A 1 309 ? -6.917 -16.018 16.607 1.00 90.62 309 ALA A C 1
ATOM 2336 O O . ALA A 1 309 ? -8.119 -16.003 16.855 1.00 90.62 309 ALA A O 1
ATOM 2337 N N . PHE A 1 310 ? -6.374 -15.189 15.714 1.00 92.38 310 PHE A N 1
ATOM 2338 C CA . PHE A 1 310 ? -7.155 -14.204 14.981 1.00 92.38 310 PHE A CA 1
ATOM 2339 C C . PHE A 1 310 ? -8.131 -14.841 13.987 1.00 92.38 310 PHE A C 1
ATOM 2341 O O . PHE A 1 310 ? -9.303 -14.478 13.955 1.00 92.38 310 PHE A O 1
ATOM 2348 N N . PHE A 1 311 ? -7.680 -15.808 13.185 1.00 91.69 311 PHE A N 1
ATOM 2349 C CA . PHE A 1 311 ? -8.556 -16.491 12.230 1.00 91.69 311 PHE A CA 1
ATOM 2350 C C . PHE A 1 311 ? -9.570 -17.404 12.917 1.00 91.69 311 PHE A C 1
ATOM 2352 O O . PHE A 1 311 ? -10.680 -17.555 12.414 1.00 91.69 311 PHE A O 1
ATOM 2359 N N . GLU A 1 312 ? -9.218 -17.971 14.070 1.00 90.12 312 GLU A N 1
ATOM 2360 C CA . GLU A 1 312 ? -10.151 -18.727 14.903 1.00 90.12 312 GLU A CA 1
ATOM 2361 C C . GLU A 1 312 ? -11.294 -17.835 15.414 1.00 90.12 312 GLU A C 1
ATOM 2363 O O . GLU A 1 312 ? -12.462 -18.197 15.269 1.00 90.12 312 GLU A O 1
ATOM 2368 N N . ALA A 1 313 ? -10.977 -16.628 15.900 1.00 90.31 313 ALA A N 1
ATOM 2369 C CA . ALA A 1 313 ? -11.971 -15.649 16.349 1.00 90.31 313 ALA A CA 1
ATOM 2370 C C . ALA A 1 313 ? -12.861 -15.102 15.212 1.00 90.31 313 ALA A C 1
ATOM 2372 O O . ALA A 1 313 ? -13.976 -14.648 15.461 1.00 90.31 313 ALA A O 1
ATOM 2373 N N . HIS A 1 314 ? -12.394 -15.154 13.960 1.00 91.56 314 HIS A N 1
ATOM 2374 C CA . HIS A 1 314 ? -13.081 -14.588 12.792 1.00 91.56 314 HIS A CA 1
ATOM 2375 C C . HIS A 1 314 ? -13.370 -15.636 11.701 1.00 91.56 314 HIS A C 1
ATOM 2377 O O . HIS A 1 314 ? -13.278 -15.352 10.504 1.00 91.56 314 HIS A O 1
ATOM 2383 N N . ASN A 1 315 ? -13.767 -16.847 12.105 1.00 87.88 315 ASN A N 1
ATOM 2384 C CA . ASN A 1 315 ? -13.976 -18.001 11.217 1.00 87.88 315 ASN A CA 1
ATOM 2385 C C . ASN A 1 315 ? -15.072 -17.830 10.138 1.00 87.88 315 ASN A C 1
ATOM 2387 O O . ASN A 1 315 ? -15.133 -18.620 9.195 1.00 87.88 315 ASN A O 1
ATOM 2391 N N . LYS A 1 316 ? -15.930 -16.806 10.255 1.00 89.00 316 LYS A N 1
ATOM 2392 C CA . LYS A 1 316 ? -16.990 -16.482 9.283 1.00 89.00 316 LYS A CA 1
ATOM 2393 C C . LYS A 1 316 ? -16.432 -15.942 7.959 1.00 89.00 316 LYS A C 1
ATOM 2395 O O . LYS A 1 316 ? -17.129 -15.972 6.948 1.00 89.00 316 LYS A O 1
ATOM 2400 N N . LEU A 1 317 ? -15.195 -15.439 7.957 1.00 87.00 317 LEU A N 1
ATOM 2401 C CA . LEU A 1 317 ? -14.545 -14.831 6.796 1.00 87.00 317 LEU A CA 1
ATOM 2402 C C . LEU A 1 317 ? -13.394 -15.710 6.297 1.00 87.00 317 LEU A C 1
ATOM 2404 O O . LEU A 1 317 ? -12.687 -16.348 7.073 1.00 87.00 317 LEU A O 1
ATOM 2408 N N . SER A 1 318 ? -13.163 -15.719 4.982 1.00 90.75 318 SER A N 1
ATOM 2409 C CA . SER A 1 318 ? -11.990 -16.392 4.416 1.00 90.75 318 SER A CA 1
ATOM 2410 C C . SER A 1 318 ? -10.701 -15.726 4.931 1.00 90.75 318 SER A C 1
ATOM 2412 O O . SER A 1 318 ? -10.594 -14.503 4.787 1.00 90.75 318 SER A O 1
ATOM 2414 N N . PRO A 1 319 ? -9.696 -16.474 5.431 1.00 89.19 319 PRO A N 1
ATOM 2415 C CA . PRO A 1 319 ? -8.463 -15.886 5.962 1.00 89.19 319 PRO A CA 1
ATOM 2416 C C . PRO A 1 319 ? -7.738 -14.967 4.973 1.00 89.19 319 PRO A C 1
ATOM 2418 O O . PRO A 1 319 ? -7.338 -13.870 5.349 1.00 89.19 319 PRO A O 1
ATOM 2421 N N . GLN A 1 320 ? -7.635 -15.365 3.697 1.00 90.38 320 GLN A N 1
ATOM 2422 C CA . GLN A 1 320 ? -7.016 -14.525 2.665 1.00 90.38 320 GLN A CA 1
ATOM 2423 C C . GLN A 1 320 ? -7.805 -13.230 2.454 1.00 90.38 320 GLN A C 1
ATOM 2425 O O . GLN A 1 320 ? -7.228 -12.156 2.520 1.00 90.38 320 GLN A O 1
ATOM 2430 N N . GLY A 1 321 ? -9.132 -13.307 2.294 1.00 90.19 321 GLY A N 1
ATOM 2431 C CA . GLY A 1 321 ? -9.963 -12.111 2.132 1.00 90.19 321 GLY A CA 1
ATOM 2432 C C . GLY A 1 321 ? -9.906 -11.165 3.336 1.00 90.19 321 GLY A C 1
ATOM 2433 O O . GLY A 1 321 ? -9.991 -9.951 3.162 1.00 90.19 321 GLY A O 1
ATOM 2434 N N . LEU A 1 322 ? -9.724 -11.697 4.549 1.00 91.00 322 LEU A N 1
ATOM 2435 C CA . LEU A 1 322 ? -9.536 -10.892 5.754 1.00 91.00 322 LEU A CA 1
ATOM 2436 C C . LEU A 1 322 ? -8.178 -10.181 5.741 1.00 91.00 322 LEU A C 1
ATOM 2438 O O . LEU A 1 322 ? -8.121 -8.982 6.003 1.00 91.00 322 LEU A O 1
ATOM 2442 N N . VAL A 1 323 ? -7.104 -10.891 5.386 1.00 90.56 323 VAL A N 1
ATOM 2443 C CA . VAL A 1 323 ? -5.768 -10.296 5.231 1.00 90.56 323 VAL A CA 1
ATOM 2444 C C . VAL A 1 323 ? -5.745 -9.257 4.116 1.00 90.56 323 VAL A C 1
ATOM 2446 O O . VAL A 1 323 ? -5.228 -8.168 4.339 1.00 90.56 323 VAL A O 1
ATOM 2449 N N . ASP A 1 324 ? -6.366 -9.530 2.970 1.00 88.75 324 ASP A N 1
ATOM 2450 C CA . ASP A 1 324 ? -6.441 -8.589 1.852 1.00 88.75 324 ASP A CA 1
ATOM 2451 C C . ASP A 1 324 ? -7.191 -7.312 2.246 1.00 88.75 324 ASP A C 1
ATOM 2453 O O . ASP A 1 324 ? -6.780 -6.217 1.874 1.00 88.75 324 ASP A O 1
ATOM 2457 N N . ARG A 1 325 ? -8.293 -7.422 3.003 1.00 91.31 325 ARG A N 1
ATOM 2458 C CA . ARG A 1 325 ? -9.071 -6.258 3.461 1.00 91.31 325 ARG A CA 1
ATOM 2459 C C . ARG A 1 325 ? -8.337 -5.470 4.545 1.00 91.31 325 ARG A C 1
ATOM 2461 O O . ARG A 1 325 ? -8.247 -4.252 4.441 1.00 91.31 325 ARG A O 1
ATOM 2468 N N . LEU A 1 326 ? -7.786 -6.149 5.551 1.00 92.12 326 LEU A N 1
ATOM 2469 C CA . LEU A 1 326 ? -7.032 -5.510 6.634 1.00 92.12 326 LEU A CA 1
ATOM 2470 C C . LEU A 1 326 ? -5.710 -4.910 6.146 1.00 92.12 326 LEU A C 1
ATOM 2472 O O . LEU A 1 326 ? -5.300 -3.870 6.644 1.00 92.12 326 LEU A O 1
ATOM 2476 N N . GLY A 1 327 ? -5.082 -5.520 5.139 1.00 88.94 327 GLY A N 1
ATOM 2477 C CA . GLY A 1 327 ? -3.872 -5.032 4.476 1.00 88.94 327 GLY A CA 1
ATOM 2478 C C . GLY A 1 327 ? -4.018 -3.668 3.816 1.00 88.94 327 GLY A C 1
ATOM 2479 O O . GLY A 1 327 ? -3.015 -2.991 3.603 1.00 88.94 327 GLY A O 1
ATOM 2480 N N . LYS A 1 328 ? -5.253 -3.252 3.521 1.00 87.38 328 LYS A N 1
ATOM 2481 C CA . LYS A 1 328 ? -5.552 -1.944 2.925 1.00 87.38 328 LYS A CA 1
ATOM 2482 C C . LYS A 1 328 ? -5.671 -0.833 3.959 1.00 87.38 328 LYS A C 1
ATOM 2484 O O . LYS A 1 328 ? -5.522 0.326 3.591 1.00 87.38 328 LYS A O 1
ATOM 2489 N N . ILE A 1 329 ? -5.965 -1.176 5.213 1.00 90.06 329 ILE A N 1
ATOM 2490 C CA . ILE A 1 329 ? -6.164 -0.201 6.286 1.00 90.06 329 ILE A CA 1
ATOM 2491 C C . ILE A 1 329 ? -4.793 0.235 6.788 1.00 90.06 329 ILE A C 1
ATOM 2493 O O . ILE A 1 329 ? -4.033 -0.581 7.325 1.00 90.06 329 ILE A O 1
ATOM 2497 N N . ASP A 1 330 ? -4.475 1.520 6.636 1.00 88.19 330 ASP A N 1
ATOM 2498 C CA . ASP A 1 330 ? -3.201 2.020 7.135 1.00 88.19 330 ASP A CA 1
ATOM 2499 C C . ASP A 1 330 ? -3.165 1.970 8.669 1.00 88.19 330 ASP A C 1
ATOM 2501 O O . ASP A 1 330 ? -4.097 2.392 9.360 1.00 88.19 330 ASP A O 1
ATOM 2505 N N . GLY A 1 331 ? -2.072 1.434 9.207 1.00 88.31 331 GLY A N 1
ATOM 2506 C CA . GLY A 1 331 ? -1.905 1.161 10.632 1.00 88.31 331 GLY A CA 1
ATOM 2507 C C . GLY A 1 331 ? -2.124 -0.294 11.047 1.00 88.31 331 GLY A C 1
ATOM 2508 O O . GLY A 1 331 ? -1.704 -0.649 12.147 1.00 88.31 331 GLY A O 1
ATOM 2509 N N . VAL A 1 332 ? -2.668 -1.167 10.194 1.00 91.50 332 VAL A N 1
ATOM 2510 C CA . VAL A 1 332 ? -2.604 -2.616 10.449 1.00 91.50 332 VAL A CA 1
ATOM 2511 C C . VAL A 1 332 ? -1.241 -3.141 9.997 1.00 91.50 332 VAL A C 1
ATOM 2513 O O . VAL A 1 332 ? -0.839 -3.009 8.837 1.00 91.50 332 VAL A O 1
ATOM 2516 N N . LEU A 1 333 ? -0.502 -3.723 10.937 1.00 89.25 333 LEU A N 1
ATOM 2517 C CA . LEU A 1 333 ? 0.846 -4.230 10.726 1.00 89.25 333 LEU A CA 1
ATOM 2518 C C . LEU A 1 333 ? 0.827 -5.751 10.737 1.00 89.25 333 LEU A C 1
ATOM 2520 O O . LEU A 1 333 ? 0.453 -6.383 11.727 1.00 89.25 333 LEU A O 1
ATOM 2524 N N . PHE A 1 334 ? 1.291 -6.339 9.641 1.00 89.12 334 PHE A N 1
ATOM 2525 C CA . PHE A 1 334 ? 1.502 -7.773 9.546 1.00 89.12 334 PHE A CA 1
ATOM 2526 C C . PHE A 1 334 ? 2.936 -8.088 9.948 1.00 89.12 334 PHE A C 1
ATOM 2528 O O . PHE A 1 334 ? 3.890 -7.501 9.436 1.00 89.12 334 PHE A O 1
ATOM 2535 N N . LEU A 1 335 ? 3.094 -9.043 10.856 1.00 88.25 335 LEU A N 1
ATOM 2536 C CA . LEU A 1 335 ? 4.377 -9.451 11.415 1.00 88.25 335 LEU A CA 1
ATOM 2537 C C . LEU A 1 335 ? 4.678 -10.903 11.012 1.00 88.25 335 LEU A C 1
ATOM 2539 O O . LEU A 1 335 ? 4.724 -11.784 11.883 1.00 88.25 335 LEU A O 1
ATOM 2543 N N . PRO A 1 336 ? 4.880 -11.175 9.703 1.00 82.62 336 PRO A N 1
ATOM 2544 C CA . PRO A 1 336 ? 5.022 -12.531 9.173 1.00 82.62 336 PRO A CA 1
ATOM 2545 C C . PRO A 1 336 ? 6.277 -13.241 9.692 1.00 82.62 336 PRO A C 1
ATOM 2547 O O . PRO A 1 336 ? 6.292 -14.459 9.820 1.00 82.62 336 PRO A O 1
ATOM 2550 N N . THR A 1 337 ? 7.327 -12.482 10.010 1.00 82.31 337 THR A N 1
ATOM 2551 C CA . THR A 1 337 ? 8.618 -12.996 10.494 1.00 82.31 337 THR A CA 1
ATOM 2552 C C . THR A 1 337 ? 8.675 -13.168 12.010 1.00 82.31 337 THR A C 1
ATOM 2554 O O . THR A 1 337 ? 9.629 -13.747 12.527 1.00 82.31 337 THR A O 1
ATOM 2557 N N . SER A 1 338 ? 7.678 -12.668 12.744 1.00 82.38 338 SER A N 1
ATOM 2558 C CA . SER A 1 338 ? 7.647 -12.827 14.196 1.00 82.38 338 SER A CA 1
ATOM 2559 C C . SER A 1 338 ? 7.304 -14.273 14.570 1.00 82.38 338 SER A C 1
ATOM 2561 O O . SER A 1 338 ? 6.583 -14.946 13.844 1.00 82.38 338 SER A O 1
ATOM 2563 N N . GLN A 1 339 ? 7.813 -14.776 15.698 1.00 84.50 339 GLN A N 1
ATOM 2564 C CA . GLN A 1 339 ? 7.437 -16.094 16.229 1.00 84.50 339 GLN A CA 1
ATOM 2565 C C . GLN A 1 339 ? 6.606 -15.891 17.509 1.00 84.50 339 GLN A C 1
ATOM 2567 O O . GLN A 1 339 ? 7.145 -15.366 18.483 1.00 84.50 339 GLN A O 1
ATOM 2572 N N . PRO A 1 340 ? 5.297 -16.218 17.532 1.00 85.25 340 PRO A N 1
ATOM 2573 C CA . PRO A 1 340 ? 4.469 -16.685 16.412 1.00 85.25 340 PRO A CA 1
ATOM 2574 C C . PRO A 1 340 ? 4.113 -15.556 15.421 1.00 85.25 340 PRO A C 1
ATOM 2576 O O . PRO A 1 340 ? 4.016 -14.404 15.866 1.00 85.25 340 PRO A O 1
ATOM 2579 N N . PRO A 1 341 ? 3.886 -15.864 14.126 1.00 86.81 341 PRO A N 1
ATOM 2580 C CA . PRO A 1 341 ? 3.419 -14.892 13.143 1.00 86.81 341 PRO A CA 1
ATOM 2581 C C . PRO A 1 341 ? 2.075 -14.300 13.555 1.00 86.81 341 PRO A C 1
ATOM 2583 O O . PRO A 1 341 ? 1.224 -14.990 14.129 1.00 86.81 341 PRO A O 1
ATOM 2586 N N . GLY A 1 342 ? 1.875 -13.018 13.278 1.00 91.38 342 GLY A N 1
ATOM 2587 C CA . GLY A 1 342 ? 0.679 -12.337 13.741 1.00 91.38 342 GLY A CA 1
ATOM 2588 C C . GLY A 1 342 ? 0.490 -10.956 13.154 1.00 91.38 342 GLY A C 1
ATOM 2589 O O . GLY A 1 342 ? 1.162 -10.565 12.200 1.00 91.38 342 GLY A O 1
ATOM 2590 N N . LEU A 1 343 ? -0.428 -10.229 13.766 1.00 92.88 343 LEU A N 1
ATOM 2591 C CA . LEU A 1 343 ? -0.837 -8.898 13.375 1.00 92.88 343 LEU A CA 1
ATOM 2592 C C . LEU A 1 343 ? -0.975 -8.003 14.610 1.00 92.88 343 LEU A C 1
ATOM 2594 O O . LEU A 1 343 ? -1.252 -8.475 15.716 1.00 92.88 343 LEU A O 1
ATOM 2598 N N . CYS A 1 344 ? -0.750 -6.711 14.429 1.00 93.50 344 CYS A N 1
ATOM 2599 C CA . CYS A 1 344 ? -1.006 -5.698 15.445 1.00 93.50 344 CYS A CA 1
ATOM 2600 C C . CYS A 1 344 ? -1.471 -4.396 14.793 1.00 93.50 344 CYS A C 1
ATOM 2602 O O . CYS A 1 344 ? -1.389 -4.224 13.577 1.00 93.50 344 CYS A O 1
ATOM 2604 N N . VAL A 1 345 ? -1.962 -3.480 15.619 1.00 93.31 345 VAL A N 1
ATOM 2605 C CA . VAL A 1 345 ? -2.306 -2.120 15.203 1.00 93.31 345 VAL A CA 1
ATOM 2606 C C . VAL A 1 345 ? -1.183 -1.182 15.618 1.00 93.31 345 VAL A C 1
ATOM 2608 O O . VAL A 1 345 ? -0.624 -1.316 16.708 1.00 93.31 345 VAL A O 1
ATOM 2611 N N . SER A 1 346 ? -0.839 -0.246 14.740 1.00 92.31 346 SER A N 1
ATOM 2612 C CA . SER A 1 346 ? 0.147 0.792 15.007 1.00 92.31 346 SER A CA 1
ATOM 2613 C C . SER A 1 346 ? -0.324 1.709 16.139 1.00 92.31 346 SER A C 1
ATOM 2615 O O . SER A 1 346 ? -1.519 1.965 16.301 1.00 92.31 346 SER A O 1
ATOM 2617 N N . ASN A 1 347 ? 0.620 2.256 16.907 1.00 91.31 347 ASN A N 1
ATOM 2618 C CA . ASN A 1 347 ? 0.285 3.201 17.977 1.00 91.31 347 ASN A CA 1
ATOM 2619 C C . ASN A 1 347 ? -0.468 4.423 17.432 1.00 91.31 347 ASN A C 1
ATOM 2621 O O . ASN A 1 347 ? -1.468 4.817 18.010 1.00 91.31 347 ASN A O 1
ATOM 2625 N N . ALA A 1 348 ? -0.093 4.921 16.249 1.00 91.62 348 ALA A N 1
ATOM 2626 C CA . ALA A 1 348 ? -0.785 6.034 15.600 1.00 91.62 348 ALA A CA 1
ATOM 2627 C C . ALA A 1 348 ? -2.281 5.755 15.355 1.00 91.62 348 ALA A C 1
ATOM 2629 O O . ALA A 1 348 ? -3.115 6.633 15.564 1.00 91.62 348 ALA A O 1
ATOM 2630 N N . MET A 1 349 ? -2.644 4.533 14.946 1.00 92.81 349 MET A N 1
ATOM 2631 C CA . MET A 1 349 ? -4.050 4.162 14.753 1.00 92.81 349 MET A CA 1
ATOM 2632 C C . MET A 1 349 ? -4.788 4.008 16.094 1.00 92.81 349 MET A C 1
ATOM 2634 O O . MET A 1 349 ? -5.956 4.392 16.185 1.00 92.81 349 MET A O 1
ATOM 2638 N N . LYS A 1 350 ? -4.118 3.505 17.144 1.00 92.25 350 LYS A N 1
ATOM 2639 C CA . LYS A 1 350 ? -4.677 3.473 18.509 1.00 92.25 350 LYS A CA 1
ATOM 2640 C C . LYS A 1 350 ? -4.944 4.889 19.036 1.00 92.25 350 LYS A C 1
ATOM 2642 O O . LYS A 1 350 ? -6.042 5.150 19.529 1.00 92.25 350 LYS A O 1
ATOM 2647 N N . ASP A 1 351 ? -3.983 5.795 18.881 1.00 93.75 351 ASP A N 1
ATOM 2648 C CA . ASP A 1 351 ? -4.072 7.187 19.332 1.00 93.75 351 ASP A CA 1
ATOM 2649 C C . ASP A 1 351 ? -5.175 7.945 18.585 1.00 93.75 351 ASP A C 1
ATOM 2651 O O . ASP A 1 351 ? -5.975 8.656 19.194 1.00 93.75 351 ASP A O 1
ATOM 2655 N N . GLU A 1 352 ? -5.282 7.746 17.268 1.00 93.62 352 GLU A N 1
ATOM 2656 C CA . GLU A 1 352 ? -6.347 8.351 16.466 1.00 93.62 352 GLU A CA 1
ATOM 2657 C C . GLU A 1 352 ? -7.735 7.862 16.893 1.00 93.62 352 GLU A C 1
ATOM 2659 O O . GLU A 1 352 ? -8.669 8.662 17.006 1.00 93.62 352 GLU A O 1
ATOM 2664 N N . PHE A 1 353 ? -7.874 6.565 17.168 1.00 92.88 353 PHE A N 1
ATOM 2665 C CA . PHE A 1 353 ? -9.129 6.006 17.659 1.00 92.88 353 PHE A CA 1
ATOM 2666 C C . PHE A 1 353 ? -9.495 6.534 19.053 1.00 92.88 353 PHE A C 1
ATOM 2668 O O . PHE A 1 353 ? -10.654 6.885 19.297 1.00 92.88 353 PHE A O 1
ATOM 2675 N N . ALA A 1 354 ? -8.518 6.640 19.958 1.00 92.25 354 ALA A N 1
ATOM 2676 C CA . ALA A 1 354 ? -8.716 7.229 21.280 1.00 92.25 354 ALA A CA 1
ATOM 2677 C C . ALA A 1 354 ? -9.146 8.702 21.178 1.00 92.25 354 ALA A C 1
ATOM 2679 O O . ALA A 1 354 ? -10.139 9.094 21.791 1.00 92.25 354 ALA A O 1
ATOM 2680 N N . ALA A 1 355 ? -8.475 9.494 20.337 1.00 93.75 355 ALA A N 1
ATOM 2681 C CA . ALA A 1 355 ? -8.809 10.897 20.111 1.00 93.75 355 ALA A CA 1
ATOM 2682 C C . ALA A 1 355 ? -10.213 11.079 19.512 1.00 93.75 355 ALA A C 1
ATOM 2684 O O . ALA A 1 355 ? -10.952 11.980 19.918 1.00 93.75 355 ALA A O 1
ATOM 2685 N N . TRP A 1 356 ? -10.607 10.226 18.562 1.00 93.25 356 TRP A N 1
ATOM 2686 C CA . TRP A 1 356 ? -11.963 10.233 18.012 1.00 93.25 356 TRP A CA 1
ATOM 2687 C C . TRP A 1 356 ? -13.011 9.932 19.089 1.00 93.25 356 TRP A C 1
ATOM 2689 O O . TRP A 1 356 ? -14.016 10.643 19.187 1.00 93.25 356 TRP A O 1
ATOM 2699 N N . ARG A 1 357 ? -12.752 8.933 19.942 1.00 90.38 357 ARG A N 1
ATOM 2700 C CA . ARG A 1 357 ? -13.648 8.575 21.047 1.00 90.38 357 ARG A CA 1
ATOM 2701 C C . ARG A 1 357 ? -13.813 9.731 22.038 1.00 90.38 357 ARG A C 1
ATOM 2703 O O . ARG A 1 357 ? -14.950 10.050 22.384 1.00 90.38 357 ARG A O 1
ATOM 2710 N N . SER A 1 358 ? -12.722 10.383 22.443 1.00 91.56 358 SER A N 1
ATOM 2711 C CA . SER A 1 358 ? -12.770 11.533 23.359 1.00 91.56 358 SER A CA 1
ATOM 2712 C C . SER A 1 358 ? -13.577 12.692 22.772 1.00 91.56 358 SER A C 1
ATOM 2714 O O . SER A 1 358 ? -14.496 13.191 23.419 1.00 91.56 358 SER A O 1
ATOM 2716 N N . LYS A 1 359 ? -13.341 13.050 21.500 1.00 89.88 359 LYS A N 1
ATOM 2717 C CA . LYS A 1 359 ? -14.116 14.099 20.806 1.00 89.88 359 LYS A CA 1
ATOM 2718 C C . LYS A 1 359 ? -15.608 13.787 20.752 1.00 89.88 359 LYS A C 1
ATOM 2720 O O . LYS A 1 359 ? -16.441 14.689 20.844 1.00 89.88 359 LYS A O 1
ATOM 2725 N N . TRP A 1 360 ? -15.967 12.519 20.574 1.00 87.38 360 TRP A N 1
ATOM 2726 C CA . TRP A 1 360 ? -17.369 12.119 20.587 1.00 87.38 360 TRP A CA 1
ATOM 2727 C C . TRP A 1 360 ? -17.994 12.263 21.985 1.00 87.38 360 TRP A C 1
ATOM 2729 O O . TRP A 1 360 ? -19.107 12.779 22.105 1.00 87.38 360 TRP A O 1
ATOM 2739 N N . GLN A 1 361 ? -17.272 11.880 23.043 1.00 86.44 361 GLN A N 1
ATOM 2740 C CA . GLN A 1 361 ? -17.721 12.044 24.433 1.00 86.44 361 GLN A CA 1
ATOM 2741 C C . GLN A 1 361 ? -17.892 13.525 24.812 1.00 86.44 361 GLN A C 1
ATOM 2743 O O . GLN A 1 361 ? -18.891 13.897 25.433 1.00 86.44 361 GLN A O 1
ATOM 2748 N N . GLU A 1 362 ? -16.978 14.391 24.372 1.00 88.75 362 GLU A N 1
ATOM 2749 C CA . GLU A 1 362 ? -17.080 15.845 24.550 1.00 88.75 362 GLU A CA 1
ATOM 2750 C C . GLU A 1 362 ? -18.323 16.416 23.860 1.00 88.75 362 GLU A C 1
ATOM 2752 O O . GLU A 1 362 ? -19.096 17.142 24.479 1.00 88.75 362 GLU A O 1
ATOM 2757 N N . ARG A 1 363 ? -18.586 16.041 22.601 1.00 84.75 363 ARG A N 1
ATOM 2758 C CA . ARG A 1 363 ? -19.791 16.493 21.877 1.00 84.75 363 ARG A CA 1
ATOM 2759 C C . ARG A 1 363 ? -21.081 16.047 22.554 1.00 84.75 363 ARG A C 1
ATOM 2761 O O . ARG A 1 363 ? -22.049 16.801 22.559 1.00 84.75 363 ARG A O 1
ATOM 2768 N N . ARG A 1 364 ? -21.096 14.842 23.126 1.00 81.62 364 ARG A N 1
ATOM 2769 C CA . ARG A 1 364 ? -22.248 14.332 23.875 1.00 81.62 364 ARG A CA 1
ATOM 2770 C C . ARG A 1 364 ? -22.488 15.150 25.144 1.00 81.62 364 ARG A C 1
ATOM 2772 O O . ARG A 1 364 ? -23.588 15.643 25.344 1.00 81.62 364 ARG A O 1
ATOM 2779 N N . THR A 1 365 ? -21.445 15.356 25.945 1.00 85.56 365 THR A N 1
ATOM 2780 C CA . THR A 1 365 ? -21.543 16.134 27.193 1.00 85.56 365 THR A CA 1
ATOM 2781 C C . THR A 1 365 ? -21.837 17.618 26.952 1.00 85.56 365 THR A C 1
ATOM 2783 O O . THR A 1 365 ? -22.538 18.231 27.751 1.00 85.56 365 THR A O 1
ATOM 2786 N N . ALA A 1 366 ? -21.354 18.204 25.853 1.00 84.81 366 ALA A N 1
ATOM 2787 C CA . ALA A 1 366 ? -21.686 19.572 25.451 1.00 84.81 366 ALA A CA 1
ATOM 2788 C C . ALA A 1 366 ? -23.117 19.694 24.902 1.00 84.81 366 ALA A C 1
ATOM 2790 O O . ALA A 1 366 ? -23.791 20.684 25.177 1.00 84.81 366 ALA A O 1
ATOM 2791 N N . GLY A 1 367 ? -23.584 18.692 24.150 1.00 78.62 367 GLY A N 1
ATOM 2792 C CA . GLY A 1 367 ? -24.958 18.626 23.653 1.00 78.62 367 GLY A CA 1
ATOM 2793 C C . GLY A 1 367 ? -25.981 18.553 24.783 1.00 78.62 367 GLY A C 1
ATOM 2794 O O . GLY A 1 367 ? -26.984 19.254 24.721 1.00 78.62 367 GLY A O 1
ATOM 2795 N N . ASP A 1 368 ? -25.691 17.792 25.840 1.00 65.19 368 ASP A N 1
ATOM 2796 C CA . ASP A 1 368 ? -26.562 17.709 27.019 1.00 65.19 368 ASP A CA 1
ATOM 2797 C C . ASP A 1 368 ? -26.667 19.065 27.754 1.00 65.19 368 ASP A C 1
ATOM 2799 O O . ASP A 1 368 ? -27.746 19.431 28.204 1.00 65.19 368 ASP A O 1
ATOM 2803 N N . ARG A 1 369 ? -25.602 19.884 27.768 1.00 63.94 369 ARG A N 1
ATOM 2804 C CA . ARG A 1 369 ? -25.605 21.225 28.398 1.00 63.94 369 ARG A CA 1
ATOM 2805 C C . ARG A 1 369 ? -26.386 22.300 27.637 1.00 63.94 369 ARG A C 1
ATOM 2807 O O . ARG A 1 369 ? -26.618 23.364 28.194 1.00 63.94 369 ARG A O 1
ATOM 2814 N N . LEU A 1 370 ? -26.728 22.079 26.367 1.00 55.34 370 LEU A N 1
ATOM 2815 C CA . LEU A 1 370 ? -27.506 23.039 25.566 1.00 55.34 370 LEU A CA 1
ATOM 2816 C C . LEU A 1 370 ? -29.023 22.885 25.761 1.00 55.34 370 LEU A C 1
ATOM 2818 O O . LEU A 1 370 ? -29.785 23.697 25.235 1.00 55.34 370 LEU A O 1
ATOM 2822 N N . PHE A 1 371 ? -29.459 21.844 26.476 1.00 51.47 371 PHE A N 1
ATOM 2823 C CA . PHE A 1 371 ? -30.872 21.536 26.713 1.00 51.47 371 PHE A CA 1
ATOM 2824 C C . PHE A 1 371 ? -31.271 21.511 28.199 1.00 51.47 371 PHE A C 1
ATOM 2826 O O . PHE A 1 371 ? -32.440 21.229 28.478 1.00 51.47 371 PHE A O 1
ATOM 2833 N N . ASP A 1 372 ? -30.339 21.823 29.102 1.00 47.66 372 ASP A N 1
ATOM 2834 C CA . ASP A 1 372 ? -30.591 22.186 30.506 1.00 47.66 372 ASP A CA 1
ATOM 2835 C C . ASP A 1 372 ? -30.702 23.714 30.632 1.00 47.66 372 ASP A C 1
ATOM 2837 O O . ASP A 1 372 ? -31.586 24.182 31.390 1.00 47.66 372 ASP A O 1
#

Radius of gyration: 32.95 Å; chains: 1; bounding box: 91×93×82 Å

Organism: NCBI:txid2527989